Protein AF-A0A259PJ29-F1 (afdb_monomer_lite)

Radius of gyration: 22.24 Å; chains: 1; bounding box: 75×54×52 Å

Sequence (232 aa):
KVSLAWSTTGQMGFMLLECGLGLYSLAMLHLVAHSLYKAHAFLASGSGVDAFRSPNIHMNSHGFQPLRLLAALALGAMLALGIGSMFRVYWGGTPALLGVGVVLAVAVSQLVLQATAVLRPFPAAIRAGGLSALLCVAYFSLHALFERVLASSVVPVTEHVQAAYMVLVPIVGAMFLALLLVQQFLQWARSPARLRLYVHLYNGLYIDVYITRLLQSLWPAPTQKANQPQGV

Secondary structure (DSSP, 8-state):
-HHHHHHHHHHHHHHHHHHHTT-HHHHHHHHHHHHHHHHHHHHHHTTTTTGGGS-----------HHHHHHHHHHHHHHHHHHHHHTTSTTTS-THHHHHHHHHHHHHHHHHHHHHHHS-HHHHHHHHHHHHHHHHHHHHHHHHHHHHHHTTTSPPPPGGGHHHHHHHHHHHHHHHHHHHHHHHHHHT---HHHHHHHHHHHTGGGHHHHHHHHHHHHSPPP----------

pLDDT: mean 78.62, std 13.5, range [38.16, 94.25]

Structure (mmCIF, N/CA/C/O backbone):
data_AF-A0A259PJ29-F1
#
_entry.id   AF-A0A259PJ29-F1
#
loop_
_atom_site.group_PDB
_atom_site.id
_atom_site.type_symbol
_atom_site.label_atom_id
_atom_site.label_alt_id
_atom_site.label_comp_id
_atom_site.label_asym_id
_atom_site.label_entity_id
_atom_site.label_seq_id
_atom_site.pdbx_PDB_ins_code
_atom_site.Cartn_x
_atom_site.Cartn_y
_atom_site.Cartn_z
_atom_site.occupancy
_atom_site.B_iso_or_equiv
_atom_site.auth_seq_id
_atom_site.auth_comp_id
_atom_site.auth_asym_id
_atom_site.auth_atom_id
_atom_site.pdbx_PDB_model_num
ATOM 1 N N . LYS A 1 1 ? -20.378 8.094 2.509 1.00 51.91 1 LYS A N 1
ATOM 2 C CA . LYS A 1 1 ? -20.088 9.007 1.371 1.00 51.91 1 LYS A CA 1
ATOM 3 C C . LYS A 1 1 ? -18.638 9.489 1.422 1.00 51.91 1 LYS A C 1
ATOM 5 O O . LYS A 1 1 ? -17.887 9.143 0.525 1.00 51.91 1 LYS A O 1
ATOM 10 N N . VAL A 1 2 ? -18.214 10.151 2.503 1.00 63.56 2 VAL A N 1
ATOM 11 C CA . VAL A 1 2 ? -16.835 10.655 2.678 1.00 63.56 2 VAL A CA 1
ATOM 12 C C . VAL A 1 2 ? -15.772 9.536 2.655 1.00 63.56 2 VAL A C 1
ATOM 14 O O . VAL A 1 2 ? -14.783 9.656 1.944 1.00 63.56 2 VAL A O 1
ATOM 17 N N . SER A 1 3 ? -16.006 8.394 3.316 1.00 65.12 3 SER A N 1
ATOM 18 C CA . SER A 1 3 ? -15.062 7.255 3.328 1.00 65.12 3 SER A CA 1
ATOM 19 C C . SER A 1 3 ? -14.753 6.664 1.943 1.00 65.12 3 SER A C 1
ATOM 21 O O . SER A 1 3 ? -13.619 6.273 1.679 1.00 65.12 3 SER A O 1
ATOM 23 N N . LEU A 1 4 ? -15.739 6.636 1.040 1.00 71.19 4 LEU A N 1
ATOM 24 C CA . LEU A 1 4 ? -15.563 6.124 -0.322 1.00 71.19 4 LEU A CA 1
ATOM 25 C C . LEU A 1 4 ? -14.638 7.040 -1.137 1.00 71.19 4 LEU A C 1
ATOM 27 O O . LEU A 1 4 ? -13.749 6.554 -1.841 1.00 71.19 4 LEU A O 1
ATOM 31 N N . ALA A 1 5 ? -14.809 8.356 -0.991 1.00 74.56 5 ALA A N 1
ATOM 32 C CA . ALA A 1 5 ? -13.961 9.346 -1.644 1.00 74.56 5 ALA A CA 1
ATOM 33 C C . ALA A 1 5 ? -12.503 9.212 -1.178 1.00 74.56 5 ALA A C 1
ATOM 35 O O . ALA A 1 5 ? -11.622 9.037 -2.013 1.00 74.56 5 ALA A O 1
ATOM 36 N N . TRP A 1 6 ? -12.258 9.153 0.138 1.00 78.62 6 TRP A N 1
ATOM 37 C CA . TRP A 1 6 ? -10.904 8.973 0.682 1.00 78.62 6 TRP A CA 1
ATOM 38 C C . TRP A 1 6 ? -10.245 7.663 0.242 1.00 78.62 6 TRP A C 1
ATOM 40 O O . TRP A 1 6 ? -9.055 7.659 -0.064 1.00 78.62 6 TRP A O 1
ATOM 50 N N . SER A 1 7 ? -11.005 6.564 0.146 1.00 78.12 7 SER A N 1
ATOM 51 C CA . SER A 1 7 ? -10.462 5.292 -0.354 1.00 78.12 7 SER A CA 1
ATOM 52 C C . SER A 1 7 ? -10.032 5.374 -1.823 1.00 78.12 7 SER A C 1
ATOM 54 O O . SER A 1 7 ? -8.974 4.862 -2.183 1.00 78.12 7 SER A O 1
ATOM 56 N N . THR A 1 8 ? -10.797 6.093 -2.653 1.00 82.75 8 THR A N 1
ATOM 57 C CA . THR A 1 8 ? -10.458 6.293 -4.068 1.00 82.75 8 THR A CA 1
ATOM 58 C C . THR A 1 8 ? -9.252 7.217 -4.207 1.00 82.75 8 THR A C 1
ATOM 60 O O . THR A 1 8 ? -8.355 6.920 -4.989 1.00 82.75 8 THR A O 1
ATOM 63 N N . THR A 1 9 ? -9.175 8.289 -3.411 1.00 86.19 9 THR A N 1
ATOM 64 C CA . THR A 1 9 ? -8.003 9.177 -3.367 1.00 86.19 9 THR A CA 1
ATOM 65 C C . THR A 1 9 ? -6.745 8.422 -2.942 1.00 86.19 9 THR A C 1
ATOM 67 O O . THR A 1 9 ? -5.691 8.630 -3.532 1.00 86.19 9 THR A O 1
ATOM 70 N N . GLY A 1 10 ? -6.846 7.506 -1.973 1.00 86.62 10 GLY A N 1
ATOM 71 C CA . GLY A 1 10 ? -5.731 6.647 -1.571 1.00 86.62 10 GLY A CA 1
ATOM 72 C C . GLY A 1 10 ? -5.283 5.690 -2.680 1.00 86.62 10 GLY A C 1
ATOM 73 O O . GLY A 1 10 ? -4.092 5.615 -2.971 1.00 86.62 10 GLY A O 1
ATOM 74 N N . GLN A 1 11 ? -6.224 4.998 -3.334 1.00 88.38 11 GLN A N 1
ATOM 75 C CA . GLN A 1 11 ? -5.917 4.062 -4.427 1.00 88.38 11 GLN A CA 1
ATOM 76 C C . GLN A 1 11 ? -5.322 4.770 -5.647 1.00 88.38 11 GLN A C 1
ATOM 78 O O . GLN A 1 11 ? -4.275 4.365 -6.145 1.00 88.38 11 GLN A O 1
ATOM 83 N N . MET A 1 12 ? -5.935 5.870 -6.086 1.00 91.50 12 MET A N 1
ATOM 84 C CA . MET A 1 12 ? -5.415 6.668 -7.199 1.00 91.50 12 MET A CA 1
ATOM 85 C C . MET A 1 12 ? -4.094 7.356 -6.836 1.00 91.50 12 MET A C 1
ATOM 87 O O . MET A 1 12 ? -3.192 7.423 -7.664 1.00 91.50 12 MET A O 1
ATOM 91 N N . GLY A 1 13 ? -3.939 7.827 -5.595 1.00 89.75 13 GLY A N 1
ATOM 92 C CA . GLY A 1 13 ? -2.691 8.415 -5.107 1.00 89.75 13 GLY A CA 1
ATOM 93 C C . GLY A 1 13 ? -1.533 7.418 -5.102 1.00 89.75 13 GLY A C 1
ATOM 94 O O . GLY A 1 13 ? -0.414 7.776 -5.461 1.00 89.75 13 GLY A O 1
ATOM 95 N N . PHE A 1 14 ? -1.796 6.154 -4.769 1.00 89.75 14 PHE A N 1
ATOM 96 C CA . PHE A 1 14 ? -0.785 5.108 -4.869 1.00 89.75 14 PHE A CA 1
ATOM 97 C C . PHE A 1 14 ? -0.439 4.762 -6.325 1.00 89.75 14 PHE A C 1
ATOM 99 O O . PHE A 1 14 ? 0.742 4.646 -6.630 1.00 89.75 14 PHE A O 1
ATOM 106 N N . MET A 1 15 ? -1.415 4.721 -7.240 1.00 91.38 15 MET A N 1
ATOM 107 C CA . MET A 1 15 ? -1.128 4.585 -8.679 1.00 91.38 15 MET A CA 1
ATOM 108 C C . MET A 1 15 ? -0.276 5.746 -9.215 1.00 91.38 15 MET A C 1
ATOM 110 O O . MET A 1 15 ? 0.646 5.535 -9.999 1.00 91.38 15 MET A O 1
ATOM 114 N N . LEU A 1 16 ? -0.540 6.982 -8.773 1.00 91.19 16 LEU A N 1
ATOM 115 C CA . LEU A 1 16 ? 0.289 8.141 -9.123 1.00 91.19 16 LEU A CA 1
ATOM 116 C C . LEU A 1 16 ? 1.717 8.006 -8.584 1.00 91.19 16 LEU A C 1
ATOM 118 O O . LEU A 1 16 ? 2.661 8.378 -9.278 1.00 91.19 16 LEU A O 1
ATOM 122 N N . LEU A 1 17 ? 1.887 7.449 -7.383 1.00 89.56 17 LEU A N 1
ATOM 123 C CA . LEU A 1 17 ? 3.200 7.139 -6.819 1.00 89.56 17 LEU A CA 1
ATOM 124 C C . LEU A 1 17 ? 3.925 6.052 -7.629 1.00 89.56 17 LEU A C 1
ATOM 126 O O . LEU A 1 17 ? 5.109 6.211 -7.909 1.00 89.56 17 LEU A O 1
ATOM 130 N N . GLU A 1 18 ? 3.233 4.991 -8.057 1.00 88.44 18 GLU A N 1
ATOM 131 C CA . GLU A 1 18 ? 3.790 3.953 -8.943 1.00 88.44 18 GLU A CA 1
ATOM 132 C C . GLU A 1 18 ? 4.271 4.563 -10.272 1.00 88.44 18 GLU A C 1
ATOM 134 O O . GLU A 1 18 ? 5.406 4.327 -10.690 1.00 88.44 18 GLU A O 1
ATOM 139 N N . CYS A 1 19 ? 3.459 5.426 -10.891 1.00 87.81 19 CYS A N 1
ATOM 140 C CA . CYS A 1 19 ? 3.842 6.172 -12.092 1.00 87.81 19 CYS A CA 1
ATOM 141 C C . CYS A 1 19 ? 5.022 7.126 -11.844 1.00 87.81 19 CYS A C 1
ATOM 143 O O . CYS A 1 19 ? 5.926 7.205 -12.672 1.00 87.81 19 CYS A O 1
ATOM 145 N N . GLY A 1 20 ? 5.042 7.830 -10.708 1.00 84.81 20 GLY A N 1
ATOM 146 C CA . GLY A 1 20 ? 6.129 8.739 -10.328 1.00 84.81 20 GLY A CA 1
ATOM 147 C C . GLY A 1 20 ? 7.457 8.022 -10.071 1.00 84.81 20 GLY A C 1
ATOM 148 O O . GLY A 1 20 ? 8.520 8.592 -10.299 1.00 84.81 20 GLY A O 1
ATOM 149 N N . LEU A 1 21 ? 7.405 6.753 -9.658 1.00 82.56 21 LEU A N 1
ATOM 150 C CA . LEU A 1 21 ? 8.567 5.872 -9.539 1.00 82.56 21 LEU A CA 1
ATOM 151 C C . LEU A 1 21 ? 8.997 5.248 -10.878 1.00 82.56 21 LEU A C 1
ATOM 153 O O . LEU A 1 21 ? 9.997 4.534 -10.908 1.00 82.56 21 LEU A O 1
ATOM 157 N N . GLY A 1 22 ? 8.280 5.498 -11.977 1.00 82.19 22 GLY A N 1
ATOM 158 C CA . GLY A 1 22 ? 8.544 4.880 -13.282 1.0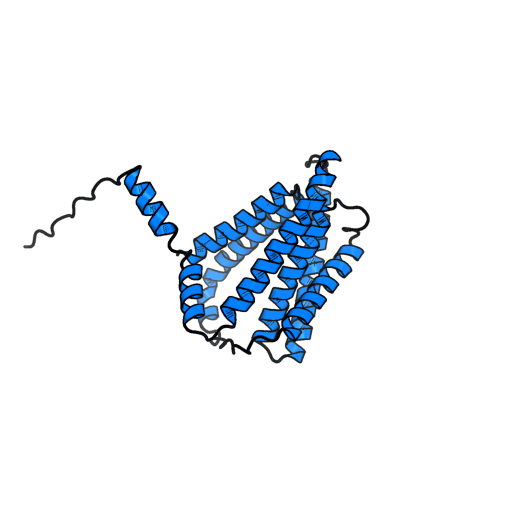0 82.19 22 GLY A CA 1
ATOM 159 C C . GLY A 1 22 ? 8.113 3.412 -13.369 1.00 82.19 22 GLY A C 1
ATOM 160 O O . GLY A 1 22 ? 8.519 2.699 -14.282 1.00 82.19 22 GLY A O 1
ATOM 161 N N . LEU A 1 23 ? 7.288 2.937 -12.432 1.00 84.94 23 LEU A N 1
ATOM 162 C CA . LEU A 1 23 ? 6.816 1.554 -12.355 1.00 84.94 23 LEU A CA 1
ATOM 163 C C . LEU A 1 23 ? 5.529 1.366 -13.173 1.00 84.94 23 LEU A C 1
ATOM 165 O O . LEU A 1 23 ? 4.501 0.925 -12.658 1.00 84.94 23 LEU A O 1
ATOM 169 N N . TYR A 1 24 ? 5.569 1.711 -14.461 1.00 86.25 24 TYR A N 1
ATOM 170 C CA . TYR A 1 24 ? 4.382 1.737 -15.327 1.00 86.25 24 TYR A CA 1
ATOM 171 C C . TYR A 1 24 ? 3.693 0.373 -15.458 1.00 86.25 24 TYR A C 1
ATOM 173 O O . TYR A 1 24 ? 2.463 0.299 -15.437 1.00 86.25 24 TYR A O 1
ATOM 181 N N . SER A 1 25 ? 4.471 -0.712 -15.516 1.00 86.50 25 SER A N 1
ATOM 182 C CA . SER A 1 25 ? 3.955 -2.086 -15.525 1.00 86.50 25 SER A CA 1
ATOM 183 C C . SER A 1 25 ? 3.105 -2.387 -14.291 1.00 86.50 25 SER A C 1
ATOM 185 O O . SER A 1 25 ? 2.053 -3.017 -14.396 1.00 86.50 25 SER A O 1
ATOM 187 N N . LEU A 1 26 ? 3.529 -1.898 -13.122 1.00 87.75 26 LEU A N 1
ATOM 188 C CA . LEU A 1 26 ? 2.788 -2.062 -11.874 1.00 87.75 26 LEU A CA 1
ATOM 189 C C . LEU A 1 26 ? 1.577 -1.149 -11.799 1.00 87.75 26 LEU A C 1
ATOM 191 O O . LEU A 1 26 ? 0.513 -1.630 -11.431 1.00 87.75 26 LEU A O 1
ATOM 195 N N . ALA A 1 27 ? 1.699 0.110 -12.217 1.00 89.25 27 ALA A N 1
ATOM 196 C CA . ALA A 1 27 ? 0.567 1.029 -12.253 1.00 89.25 27 ALA A CA 1
ATOM 197 C C . ALA A 1 27 ? -0.567 0.503 -13.152 1.00 89.25 27 ALA A C 1
ATOM 199 O O . ALA A 1 27 ? -1.742 0.561 -12.784 1.00 89.25 27 ALA A O 1
ATOM 200 N N . MET A 1 28 ? -0.236 -0.082 -14.310 1.00 89.69 28 MET A N 1
ATOM 201 C CA . MET A 1 28 ? -1.238 -0.712 -15.176 1.00 89.69 28 MET A CA 1
ATOM 202 C C . MET A 1 28 ? -1.805 -2.000 -14.584 1.00 89.69 28 MET A C 1
ATOM 204 O O . MET A 1 28 ? -3.023 -2.192 -14.623 1.00 89.69 28 MET A O 1
ATOM 208 N N . LEU A 1 29 ? -0.966 -2.851 -13.985 1.00 91.44 29 LEU A N 1
ATOM 209 C CA . LEU A 1 29 ? -1.450 -4.016 -13.245 1.00 91.44 29 LEU A CA 1
ATOM 210 C C . LEU A 1 29 ? -2.422 -3.596 -12.131 1.00 91.44 29 LEU A C 1
ATOM 212 O O . LEU A 1 29 ? -3.487 -4.196 -11.985 1.00 91.44 29 LEU A O 1
ATOM 216 N N . HIS A 1 30 ? -2.093 -2.542 -11.382 1.00 91.12 30 HIS A N 1
ATOM 217 C CA . HIS A 1 30 ? -2.945 -1.980 -10.344 1.00 91.12 30 HIS A CA 1
ATOM 218 C C . HIS A 1 30 ? -4.268 -1.507 -10.940 1.00 91.12 30 HIS A C 1
ATOM 220 O O . HIS A 1 30 ? -5.329 -1.886 -10.447 1.00 91.12 30 HIS A O 1
ATOM 226 N N . LEU A 1 31 ? -4.238 -0.724 -12.020 1.00 92.19 31 LEU A N 1
ATOM 227 C CA . LEU A 1 31 ? -5.439 -0.216 -12.683 1.00 92.19 31 LEU A CA 1
ATOM 228 C C . LEU A 1 31 ? -6.377 -1.354 -13.099 1.00 92.19 31 LEU A C 1
ATOM 230 O O . LEU A 1 31 ? -7.581 -1.288 -12.826 1.00 92.19 31 LEU A O 1
ATOM 234 N N . VAL A 1 32 ? -5.836 -2.414 -13.703 1.00 92.25 32 VAL A N 1
ATOM 235 C CA . VAL A 1 32 ? -6.607 -3.602 -14.094 1.00 92.25 32 VAL A CA 1
ATOM 236 C C . VAL A 1 32 ? -7.165 -4.319 -12.864 1.00 92.25 32 VAL A C 1
ATOM 238 O O . VAL A 1 32 ? -8.368 -4.572 -12.806 1.00 92.25 32 VAL A O 1
ATOM 241 N N . ALA A 1 33 ? -6.338 -4.586 -11.850 1.00 91.25 33 ALA A N 1
ATOM 242 C CA . ALA A 1 33 ? -6.763 -5.257 -10.621 1.00 91.25 33 ALA A CA 1
ATOM 243 C C . ALA A 1 33 ? -7.865 -4.477 -9.885 1.00 91.25 33 ALA A C 1
ATOM 245 O O . ALA A 1 33 ? -8.863 -5.048 -9.445 1.00 91.25 33 ALA A O 1
ATOM 246 N N . HIS A 1 34 ? -7.727 -3.156 -9.804 1.00 90.00 34 HIS A N 1
ATOM 247 C CA . HIS A 1 34 ? -8.705 -2.262 -9.198 1.00 90.00 34 HIS A CA 1
ATOM 248 C C . HIS A 1 34 ? -10.019 -2.215 -9.994 1.00 90.00 34 HIS A C 1
ATOM 250 O O . HIS A 1 34 ? -11.102 -2.214 -9.403 1.00 90.00 34 HIS A O 1
ATOM 256 N N . SER A 1 35 ? -9.948 -2.239 -11.327 1.00 90.19 35 SER A N 1
ATOM 257 C CA . SER A 1 35 ? -11.135 -2.292 -12.191 1.00 90.19 35 SER A CA 1
ATOM 258 C C . SER A 1 35 ? -11.877 -3.623 -12.047 1.00 90.19 35 SER A C 1
ATOM 260 O O . SER A 1 35 ? -13.097 -3.629 -11.889 1.00 90.19 35 SER A O 1
ATOM 262 N N . LEU A 1 36 ? -11.147 -4.744 -12.008 1.00 91.56 36 LEU A N 1
ATOM 263 C CA . LEU A 1 36 ? -11.708 -6.076 -11.761 1.00 91.56 36 LEU A CA 1
ATOM 264 C C . LEU A 1 36 ? -12.353 -6.174 -10.377 1.00 91.56 36 LEU A C 1
ATOM 266 O O . LEU A 1 36 ? -13.461 -6.692 -10.256 1.00 91.56 36 LEU A O 1
ATOM 270 N N . TYR A 1 37 ? -11.708 -5.627 -9.342 1.00 87.81 37 TYR A N 1
ATOM 271 C CA . TYR A 1 37 ? -12.279 -5.566 -7.997 1.00 87.81 37 TYR A CA 1
ATOM 272 C C . TYR A 1 37 ? -13.608 -4.798 -7.980 1.00 87.81 37 TYR A C 1
ATOM 274 O O . TYR A 1 37 ? -14.590 -5.268 -7.404 1.00 87.81 37 TYR A O 1
ATOM 282 N N . LYS A 1 38 ? -13.673 -3.643 -8.654 1.00 85.75 38 LYS A N 1
ATOM 283 C CA . LYS A 1 38 ? -14.910 -2.857 -8.763 1.00 85.75 38 LYS A CA 1
ATOM 284 C C . LYS A 1 38 ? -15.995 -3.574 -9.566 1.00 85.75 38 LYS A C 1
ATOM 286 O O . LYS A 1 38 ? -17.149 -3.563 -9.143 1.00 85.75 38 LYS A O 1
ATOM 291 N N . ALA A 1 39 ? -15.642 -4.230 -10.671 1.00 87.62 39 ALA A N 1
ATOM 292 C CA . ALA A 1 39 ? -16.579 -5.034 -11.456 1.00 87.62 39 ALA A CA 1
ATOM 293 C C . ALA A 1 39 ? -17.140 -6.203 -10.632 1.00 87.62 39 ALA A C 1
ATOM 295 O O . ALA A 1 39 ? -18.350 -6.414 -10.603 1.00 87.62 39 ALA A O 1
ATOM 296 N N . HIS A 1 40 ? -16.280 -6.903 -9.887 1.00 87.75 40 HIS A N 1
ATOM 297 C CA . HIS A 1 40 ? -16.694 -7.953 -8.961 1.00 87.75 40 HIS A CA 1
ATOM 298 C C . HIS A 1 40 ? -17.634 -7.411 -7.876 1.00 87.75 40 HIS A C 1
ATOM 300 O O . HIS A 1 40 ? -18.676 -8.006 -7.626 1.00 87.75 40 HIS A O 1
ATOM 306 N N . ALA A 1 41 ? -17.317 -6.270 -7.256 1.00 83.81 41 ALA A N 1
ATOM 307 C CA . ALA A 1 41 ? -18.185 -5.651 -6.254 1.00 83.81 41 ALA A CA 1
ATOM 308 C C . ALA A 1 41 ? -19.557 -5.249 -6.831 1.00 83.81 41 ALA A C 1
ATOM 310 O O . ALA A 1 41 ? -20.573 -5.409 -6.157 1.00 83.81 41 ALA A O 1
ATOM 311 N N . PHE A 1 42 ? -19.600 -4.775 -8.081 1.00 84.50 42 PHE A N 1
ATOM 312 C CA . PHE A 1 42 ? -20.849 -4.456 -8.774 1.00 84.50 42 PHE A CA 1
ATOM 313 C C . PHE A 1 42 ? -21.685 -5.714 -9.046 1.00 84.50 42 PHE A C 1
ATOM 315 O O . PHE A 1 42 ? -22.861 -5.749 -8.694 1.00 84.50 42 PHE A O 1
ATOM 322 N N . LEU A 1 43 ? -21.078 -6.777 -9.579 1.00 85.44 43 LEU A N 1
ATOM 323 C CA . LEU A 1 43 ? -21.766 -8.047 -9.842 1.00 85.44 43 LEU A CA 1
ATOM 324 C C . LEU A 1 43 ? -22.225 -8.746 -8.549 1.00 85.44 43 LEU A C 1
ATOM 326 O O . LEU A 1 43 ? -23.334 -9.271 -8.493 1.00 85.44 43 LEU A O 1
ATOM 330 N N . ALA A 1 44 ? -21.418 -8.696 -7.486 1.00 81.19 44 ALA A N 1
ATOM 331 C CA .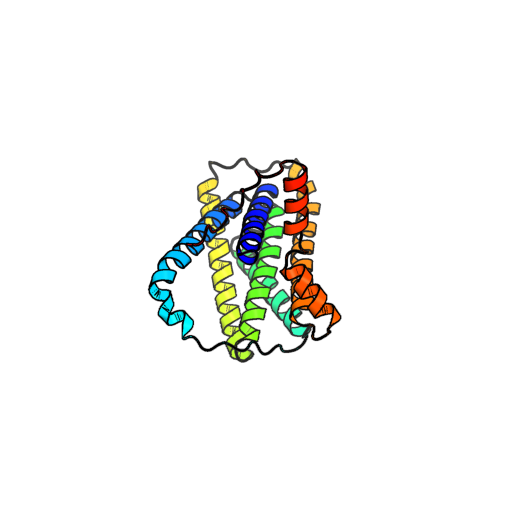 ALA A 1 44 ? -21.753 -9.260 -6.178 1.00 81.19 44 ALA A CA 1
ATOM 332 C C . ALA A 1 44 ? -22.825 -8.451 -5.424 1.00 81.19 44 ALA A C 1
ATOM 334 O O . ALA A 1 44 ? -23.480 -8.981 -4.531 1.00 81.19 44 ALA A O 1
ATOM 335 N N . SER A 1 45 ? -23.057 -7.181 -5.779 1.00 72.06 45 SER A N 1
ATOM 336 C CA . SER A 1 45 ? -24.125 -6.383 -5.157 1.00 72.06 45 SER A CA 1
ATOM 337 C C . SER A 1 45 ? -25.527 -6.928 -5.470 1.00 72.06 45 SER A C 1
ATOM 339 O O . SER A 1 45 ? -26.438 -6.755 -4.661 1.00 72.06 45 SER A O 1
ATOM 341 N N . GLY A 1 46 ? -25.679 -7.676 -6.574 1.00 68.94 46 GLY A N 1
ATOM 342 C CA . GLY A 1 46 ? -26.911 -8.386 -6.933 1.00 68.94 46 GLY A CA 1
ATOM 343 C C . GLY A 1 46 ? -27.231 -9.597 -6.043 1.00 68.94 46 GLY A C 1
ATOM 344 O O . GLY A 1 46 ? -28.398 -9.940 -5.893 1.00 68.94 46 GLY A O 1
ATOM 345 N N . SER A 1 47 ? -26.228 -10.207 -5.398 1.00 64.25 47 SER A N 1
ATOM 346 C CA . SER A 1 47 ? -26.386 -11.290 -4.408 1.00 64.25 47 SER A CA 1
ATOM 347 C C . SER A 1 47 ? -26.230 -10.806 -2.957 1.00 64.25 47 SER A C 1
ATOM 349 O O . SER A 1 47 ? -26.193 -11.607 -2.022 1.00 64.25 47 SER A O 1
ATOM 351 N N . GLY A 1 48 ? -26.163 -9.484 -2.746 1.00 55.84 48 GLY A N 1
ATOM 352 C CA . GLY A 1 48 ? -25.804 -8.854 -1.472 1.00 55.84 48 GLY A CA 1
ATOM 353 C C . GLY A 1 48 ? -26.733 -9.156 -0.293 1.00 55.84 48 GLY A C 1
ATOM 354 O O . GLY A 1 48 ? -26.340 -8.921 0.847 1.00 55.84 48 GLY A O 1
ATOM 355 N N . VAL A 1 49 ? -27.924 -9.717 -0.531 1.00 56.62 49 VAL A N 1
ATOM 356 C CA . VAL A 1 49 ? -28.880 -10.096 0.525 1.00 56.62 49 VAL A CA 1
ATOM 357 C C . VAL A 1 49 ? -28.293 -11.160 1.468 1.00 56.62 49 VAL A C 1
ATOM 359 O O . VAL A 1 49 ? -28.539 -11.096 2.671 1.00 56.62 49 VAL A O 1
ATOM 362 N N . ASP A 1 50 ? -27.432 -12.060 0.977 1.00 54.84 50 ASP A N 1
ATOM 363 C CA . ASP A 1 50 ? -26.812 -13.098 1.816 1.00 54.84 50 ASP A CA 1
ATOM 364 C C . ASP A 1 50 ? -25.616 -12.586 2.640 1.00 54.84 50 ASP A C 1
ATOM 366 O O . ASP A 1 50 ? -25.336 -13.100 3.726 1.00 54.84 50 ASP A O 1
ATOM 370 N N . ALA A 1 51 ? -24.940 -11.521 2.192 1.00 55.34 51 ALA A N 1
ATOM 371 C CA . ALA A 1 51 ? -23.800 -10.936 2.904 1.00 55.34 51 ALA A CA 1
ATOM 372 C C . ALA A 1 51 ? -24.216 -10.204 4.195 1.00 55.34 51 ALA A C 1
ATOM 374 O O . ALA A 1 51 ? -23.464 -10.204 5.171 1.00 55.34 51 ALA A O 1
ATOM 375 N N . PHE A 1 52 ? -25.434 -9.647 4.244 1.00 51.66 52 PHE A N 1
ATOM 376 C CA . PHE A 1 52 ? -25.996 -9.021 5.452 1.00 51.66 52 PHE A CA 1
ATOM 377 C C . PHE A 1 52 ? -26.381 -10.029 6.548 1.00 51.66 52 PHE A C 1
ATOM 379 O O . PHE A 1 52 ? -26.654 -9.624 7.677 1.00 51.66 52 PHE A O 1
ATOM 386 N N . ARG A 1 53 ? -26.387 -11.336 6.245 1.00 48.91 53 ARG A N 1
ATOM 387 C CA . ARG A 1 53 ? -26.667 -12.411 7.211 1.00 48.91 53 ARG A CA 1
ATOM 388 C C . ARG A 1 53 ? -25.406 -12.954 7.891 1.00 48.91 53 ARG A C 1
ATOM 390 O O . ARG A 1 53 ? -25.512 -13.766 8.811 1.00 48.91 53 ARG A O 1
ATOM 397 N N . SER A 1 54 ? -24.219 -12.517 7.463 1.00 48.75 54 SER A N 1
ATOM 398 C CA . SER A 1 54 ? -22.966 -12.920 8.101 1.00 48.75 54 SER A CA 1
ATOM 399 C C . SER A 1 54 ? -22.913 -12.353 9.526 1.00 48.75 54 SER A C 1
ATOM 401 O O . SER A 1 54 ? -23.156 -11.156 9.708 1.00 48.75 54 SER A O 1
ATOM 403 N N . PRO A 1 55 ? -22.640 -13.178 10.554 1.00 43.91 55 PRO A N 1
ATOM 404 C CA . PRO A 1 55 ? -22.628 -12.708 11.928 1.00 43.91 55 PRO A CA 1
ATOM 405 C C . PRO A 1 55 ? -21.584 -11.604 12.058 1.00 43.91 55 PRO A C 1
ATOM 407 O O . PRO A 1 55 ? -20.448 -11.776 11.618 1.00 43.91 55 PRO A O 1
ATOM 410 N N . ASN A 1 56 ? -21.981 -10.476 12.656 1.00 44.72 56 ASN A N 1
ATOM 411 C CA . ASN A 1 56 ? -21.076 -9.390 13.019 1.00 44.72 56 ASN A CA 1
ATOM 412 C C . ASN A 1 56 ? -19.877 -9.994 13.754 1.00 44.72 56 ASN A C 1
ATOM 414 O O . ASN A 1 56 ? -19.981 -10.412 14.910 1.00 44.72 56 ASN A O 1
ATOM 418 N N . ILE A 1 57 ? -18.745 -10.084 13.059 1.00 48.34 57 ILE A N 1
ATOM 419 C CA . ILE A 1 57 ? -17.499 -10.540 13.649 1.00 48.34 57 ILE A CA 1
ATOM 420 C C . ILE A 1 57 ? -17.086 -9.427 14.600 1.00 48.34 57 ILE A C 1
ATOM 422 O O . ILE A 1 57 ? -16.542 -8.403 14.188 1.00 48.34 57 ILE A O 1
ATOM 426 N N . HIS A 1 58 ? -17.386 -9.611 15.883 1.00 43.91 58 HIS A N 1
ATOM 427 C CA . HIS A 1 58 ? -16.840 -8.769 16.930 1.00 43.91 58 HIS A CA 1
ATOM 428 C C . HIS A 1 58 ? -15.318 -8.896 16.866 1.00 43.91 58 HIS A C 1
ATOM 430 O O . HIS A 1 58 ? -14.740 -9.912 17.251 1.00 43.91 58 HIS A O 1
ATOM 436 N N . MET A 1 59 ? -14.666 -7.866 16.332 1.00 49.25 59 MET A N 1
ATOM 437 C CA . MET A 1 59 ? -13.220 -7.731 16.394 1.00 49.25 59 MET A CA 1
ATOM 438 C C . MET A 1 59 ? -12.859 -7.539 17.865 1.00 49.25 59 MET A C 1
ATOM 440 O O . MET A 1 59 ? -12.930 -6.432 18.400 1.00 49.25 59 MET A O 1
ATOM 444 N N . ASN A 1 60 ? -12.494 -8.629 18.540 1.00 45.22 60 ASN A N 1
ATOM 445 C CA . ASN A 1 60 ? -11.900 -8.538 19.861 1.00 45.22 60 ASN A CA 1
ATOM 446 C C . ASN A 1 60 ? -10.565 -7.810 19.708 1.00 45.22 60 ASN A C 1
ATOM 448 O O . ASN A 1 60 ? -9.577 -8.355 19.216 1.00 45.22 60 ASN A O 1
ATOM 452 N N . SER A 1 61 ? -10.559 -6.541 20.113 1.00 49.94 61 SER A N 1
ATOM 453 C CA . SER A 1 61 ? -9.361 -5.716 20.215 1.00 49.94 61 SER A CA 1
ATOM 454 C C . SER A 1 61 ? -8.462 -6.302 21.307 1.00 49.94 61 SER A C 1
ATOM 456 O O . SER A 1 61 ? -8.537 -5.931 22.480 1.00 49.94 61 SER A O 1
ATOM 458 N N . HIS A 1 62 ? -7.651 -7.290 20.931 1.00 52.97 62 HIS A N 1
ATOM 459 C CA . HIS A 1 62 ? -6.471 -7.672 21.690 1.00 52.97 62 HIS A CA 1
ATOM 460 C C . HIS A 1 62 ? -5.508 -6.476 21.673 1.00 52.97 62 HIS A C 1
ATOM 462 O O . HIS A 1 62 ? -5.304 -5.872 20.620 1.00 52.97 62 HIS A O 1
ATOM 468 N N .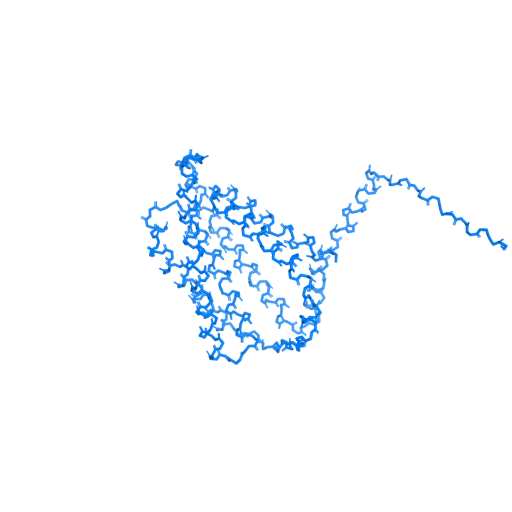 GLY A 1 63 ? -4.973 -6.104 22.840 1.00 59.50 63 GLY A N 1
ATOM 469 C CA . GLY A 1 63 ? -4.119 -4.923 23.005 1.00 59.50 63 GLY A CA 1
ATOM 470 C C . GLY A 1 63 ? -2.851 -4.932 22.138 1.00 59.50 63 GLY A C 1
ATOM 471 O O . GLY A 1 63 ? -2.549 -5.914 21.463 1.00 59.50 63 GLY A O 1
ATOM 472 N N . PHE A 1 64 ? -2.096 -3.828 22.179 1.00 66.06 64 PHE A N 1
ATOM 473 C CA . PHE A 1 64 ? -0.845 -3.657 21.428 1.00 66.06 64 PHE A CA 1
ATOM 474 C C . PHE A 1 64 ? 0.136 -4.801 21.725 1.00 66.06 64 PHE A C 1
ATOM 476 O O . PHE A 1 64 ? 0.694 -4.885 22.818 1.00 66.06 64 PHE A O 1
ATOM 483 N N . GLN A 1 65 ? 0.345 -5.684 20.748 1.00 77.75 65 GLN A N 1
ATOM 484 C CA . GLN A 1 65 ? 1.296 -6.789 20.833 1.00 77.75 65 GLN A CA 1
ATOM 485 C C . GLN A 1 65 ? 2.449 -6.514 19.861 1.00 77.75 65 GLN A C 1
ATOM 487 O O . GLN A 1 65 ? 2.370 -6.926 18.700 1.00 77.75 65 GLN A O 1
ATOM 492 N N . PRO A 1 66 ? 3.525 -5.831 20.301 1.00 82.38 66 PRO A N 1
ATOM 493 C CA . PRO A 1 66 ? 4.641 -5.476 19.423 1.00 82.38 66 PRO A CA 1
ATOM 494 C C . PRO A 1 66 ? 5.271 -6.718 18.796 1.00 82.38 66 PRO A C 1
ATOM 496 O O . PRO A 1 66 ? 5.622 -6.706 17.623 1.00 82.38 66 PRO A O 1
ATOM 499 N N . LEU A 1 67 ? 5.320 -7.823 19.544 1.00 85.75 67 LEU A N 1
ATOM 500 C CA . LEU A 1 67 ? 5.823 -9.096 19.044 1.00 85.75 67 LEU A CA 1
ATOM 501 C C . LEU A 1 67 ? 4.997 -9.629 17.862 1.00 85.75 67 LEU A C 1
ATOM 503 O O . LEU A 1 67 ? 5.565 -10.159 16.914 1.00 85.75 67 LEU A O 1
ATOM 507 N N . ARG A 1 68 ? 3.670 -9.440 17.873 1.00 85.06 68 ARG A N 1
ATOM 508 C CA . ARG A 1 68 ? 2.793 -9.851 16.766 1.00 85.06 68 ARG A CA 1
ATOM 509 C C . ARG A 1 68 ? 3.012 -8.987 15.529 1.00 85.06 68 ARG A C 1
ATOM 511 O O . ARG A 1 68 ? 3.049 -9.514 14.422 1.00 85.06 68 ARG A O 1
ATOM 518 N N . LEU A 1 69 ? 3.171 -7.676 15.719 1.00 88.44 69 LEU A N 1
ATOM 519 C CA . LEU A 1 69 ? 3.513 -6.747 14.640 1.00 88.44 69 LEU A CA 1
ATOM 520 C C . LEU A 1 69 ? 4.860 -7.110 14.010 1.00 88.44 69 LEU A C 1
ATOM 522 O O . LEU A 1 69 ? 4.941 -7.226 12.793 1.00 88.44 69 LEU A O 1
ATOM 526 N N . LEU A 1 70 ? 5.887 -7.339 14.831 1.00 90.88 70 LEU A N 1
ATOM 527 C CA . LEU A 1 70 ? 7.215 -7.731 14.363 1.00 90.88 70 LEU A CA 1
ATOM 528 C C . LEU A 1 70 ? 7.190 -9.082 13.644 1.00 90.88 70 LEU A C 1
ATOM 530 O O . LEU A 1 70 ? 7.785 -9.200 12.581 1.00 90.88 70 LEU A O 1
ATOM 534 N N . ALA A 1 71 ? 6.464 -10.074 14.166 1.00 89.81 71 ALA A N 1
ATOM 535 C CA . ALA A 1 71 ? 6.316 -11.372 13.511 1.00 89.81 71 ALA A CA 1
ATOM 536 C C . ALA A 1 71 ? 5.600 -11.260 12.154 1.00 89.81 71 ALA A C 1
ATOM 538 O O . ALA A 1 71 ? 6.034 -11.871 11.180 1.00 89.81 71 ALA A O 1
ATOM 539 N N . ALA A 1 72 ? 4.537 -10.453 12.066 1.00 90.19 72 ALA A N 1
ATOM 540 C CA . ALA A 1 72 ? 3.839 -10.206 10.807 1.00 90.19 72 ALA A CA 1
ATOM 541 C C . ALA A 1 72 ? 4.723 -9.458 9.799 1.00 90.19 72 ALA A C 1
ATOM 543 O O . ALA A 1 72 ? 4.740 -9.831 8.629 1.00 90.19 72 ALA A O 1
ATOM 544 N N . LEU A 1 73 ? 5.489 -8.462 10.260 1.00 92.38 73 LEU A N 1
ATOM 545 C CA . LEU A 1 73 ? 6.447 -7.721 9.438 1.00 92.38 73 LEU A CA 1
ATOM 546 C C . LEU A 1 73 ? 7.574 -8.617 8.924 1.00 92.38 73 LEU A C 1
ATOM 548 O O . LEU A 1 73 ? 7.898 -8.579 7.741 1.00 92.38 73 LEU A O 1
ATOM 552 N N . ALA A 1 74 ? 8.131 -9.456 9.797 1.00 92.56 74 ALA A N 1
ATOM 553 C CA . ALA A 1 74 ? 9.166 -10.416 9.443 1.00 92.56 74 ALA A CA 1
ATOM 554 C C . ALA A 1 74 ? 8.650 -11.437 8.422 1.00 92.56 74 ALA A C 1
ATOM 556 O O . ALA A 1 74 ? 9.315 -11.677 7.420 1.00 92.56 74 ALA A O 1
ATOM 557 N N . LEU A 1 75 ? 7.446 -11.983 8.626 1.00 92.00 75 LEU A N 1
ATOM 558 C CA . LEU A 1 75 ? 6.822 -12.903 7.675 1.00 92.00 75 LEU A CA 1
ATOM 559 C C . LEU A 1 75 ? 6.541 -12.219 6.331 1.00 92.00 75 LEU A C 1
ATOM 561 O O . LEU A 1 75 ? 6.842 -12.785 5.283 1.00 92.00 75 LEU A O 1
ATOM 565 N N . GLY A 1 76 ? 6.000 -10.999 6.346 1.00 91.88 76 GLY A N 1
ATOM 566 C CA . GLY A 1 76 ? 5.735 -10.227 5.134 1.00 91.88 76 GLY A CA 1
ATOM 567 C C . GLY A 1 76 ? 7.007 -9.920 4.350 1.00 91.88 76 GLY A C 1
ATOM 568 O O . GLY A 1 76 ? 7.048 -10.153 3.144 1.00 91.88 76 GLY A O 1
ATOM 569 N N . ALA A 1 77 ? 8.064 -9.477 5.032 1.00 91.88 77 ALA A N 1
ATOM 570 C CA . ALA A 1 77 ? 9.371 -9.246 4.426 1.00 91.88 77 ALA A CA 1
ATOM 571 C C . ALA A 1 77 ? 9.979 -10.546 3.883 1.00 91.88 77 ALA A C 1
ATOM 573 O O . ALA A 1 77 ? 10.451 -10.568 2.750 1.00 91.88 77 ALA A O 1
ATOM 574 N N . MET A 1 78 ? 9.911 -11.642 4.642 1.00 93.38 78 MET A N 1
ATOM 575 C CA . MET A 1 78 ? 10.404 -12.953 4.216 1.00 93.38 78 MET A CA 1
ATOM 576 C C . MET A 1 78 ? 9.696 -13.436 2.947 1.00 93.38 78 MET A C 1
ATOM 578 O O . MET A 1 78 ? 10.359 -13.877 2.015 1.00 93.38 78 MET A O 1
ATOM 582 N N . LEU A 1 79 ? 8.366 -13.326 2.881 1.00 92.69 79 LEU A N 1
ATOM 583 C CA . LEU A 1 79 ? 7.595 -13.730 1.705 1.00 92.69 79 LEU A CA 1
ATOM 584 C C . LEU A 1 79 ? 7.856 -12.809 0.508 1.00 92.69 79 LEU A C 1
ATOM 586 O O . LEU A 1 79 ? 8.064 -13.302 -0.596 1.00 92.69 79 LEU A O 1
ATOM 590 N N . ALA A 1 80 ? 7.874 -11.489 0.703 1.00 89.81 80 ALA A N 1
ATOM 591 C CA . ALA A 1 80 ? 8.087 -10.532 -0.385 1.00 89.81 80 ALA A CA 1
ATOM 592 C C . ALA A 1 80 ? 9.509 -10.612 -0.967 1.00 89.81 80 ALA A C 1
ATOM 594 O O . ALA A 1 80 ? 9.685 -10.602 -2.188 1.00 89.81 80 ALA A O 1
ATOM 595 N N . LEU A 1 81 ? 10.528 -10.727 -0.110 1.00 88.94 81 LEU A N 1
ATOM 596 C CA . LEU A 1 81 ? 11.922 -10.870 -0.534 1.00 88.94 81 LEU A CA 1
ATOM 597 C C . LEU A 1 81 ? 12.199 -12.277 -1.068 1.00 88.94 81 LEU A C 1
ATOM 599 O O . LEU A 1 81 ? 12.830 -12.418 -2.111 1.00 88.94 81 LEU A O 1
ATOM 603 N N . GLY A 1 82 ? 11.700 -13.310 -0.388 1.00 88.81 82 GLY A N 1
ATOM 604 C CA . GLY A 1 82 ? 11.904 -14.708 -0.758 1.00 88.81 82 GLY A CA 1
ATOM 605 C C . GLY A 1 82 ? 11.219 -15.083 -2.067 1.00 88.81 82 GLY A C 1
ATOM 606 O O . GLY A 1 82 ? 11.841 -15.693 -2.922 1.00 88.81 82 GLY A O 1
ATOM 607 N N . ILE A 1 83 ? 9.963 -14.687 -2.278 1.00 89.12 83 ILE A N 1
ATOM 608 C CA . ILE A 1 83 ? 9.273 -14.977 -3.543 1.00 89.12 83 ILE A CA 1
ATOM 609 C C . ILE A 1 83 ? 9.794 -14.047 -4.642 1.00 89.12 83 ILE A C 1
ATOM 611 O O . ILE A 1 83 ? 10.089 -14.510 -5.739 1.00 89.12 83 ILE A O 1
ATOM 615 N N . GLY A 1 84 ? 9.994 -12.756 -4.361 1.00 85.62 84 GLY A N 1
ATOM 616 C CA . GLY A 1 84 ? 10.514 -11.831 -5.373 1.00 85.62 84 GLY A CA 1
ATOM 617 C C . GLY A 1 84 ? 11.935 -12.179 -5.847 1.00 85.62 84 GLY A C 1
ATOM 618 O O . GLY A 1 84 ? 12.267 -11.938 -7.009 1.00 85.62 84 GLY A O 1
ATOM 619 N N . SER A 1 85 ? 12.762 -12.814 -5.002 1.00 84.88 85 SER A N 1
ATOM 620 C CA . SER A 1 85 ? 14.073 -13.337 -5.411 1.00 84.88 85 SER A CA 1
ATOM 621 C C . SER A 1 85 ? 13.956 -14.485 -6.413 1.00 84.88 85 SER A C 1
ATOM 623 O O . SER A 1 85 ? 14.683 -14.491 -7.406 1.00 84.88 85 SER A O 1
ATOM 625 N N . MET A 1 86 ? 12.997 -15.400 -6.221 1.00 86.12 86 MET A N 1
ATOM 626 C CA . MET A 1 86 ? 12.733 -16.512 -7.146 1.00 86.12 86 MET A CA 1
ATOM 627 C C . MET A 1 86 ? 12.313 -16.021 -8.535 1.00 86.12 86 MET A C 1
ATOM 629 O O . MET A 1 86 ? 12.684 -16.619 -9.540 1.00 86.12 86 MET A O 1
ATOM 633 N N . PHE A 1 87 ? 11.596 -14.897 -8.603 1.00 82.56 87 PHE A N 1
ATOM 634 C CA . PHE A 1 87 ? 11.226 -14.241 -9.862 1.00 82.56 87 PHE A CA 1
ATOM 635 C C . PHE A 1 87 ? 12.350 -13.366 -10.452 1.00 82.56 87 PHE A C 1
ATOM 637 O O . PHE A 1 87 ? 12.132 -12.678 -11.447 1.00 82.56 87 PHE A O 1
ATOM 644 N N . ARG A 1 88 ? 13.557 -13.388 -9.862 1.00 78.75 88 ARG A N 1
ATOM 645 C CA . ARG A 1 88 ? 14.741 -12.604 -10.264 1.00 78.75 88 ARG A CA 1
ATOM 646 C C . ARG A 1 88 ? 14.497 -11.087 -10.302 1.00 78.75 88 ARG A C 1
ATOM 648 O O . ARG A 1 88 ? 15.239 -10.355 -10.948 1.00 78.75 88 ARG A O 1
ATOM 655 N N . VAL A 1 89 ? 13.506 -10.600 -9.555 1.00 73.25 89 VAL A N 1
ATOM 656 C CA . VAL A 1 89 ? 13.111 -9.183 -9.552 1.00 73.25 89 VAL A CA 1
ATOM 657 C C . VAL A 1 89 ? 14.236 -8.293 -9.020 1.00 73.25 89 VAL A C 1
ATOM 659 O O . VAL A 1 89 ? 14.518 -7.237 -9.577 1.00 73.25 89 VAL A O 1
ATOM 662 N N . TYR A 1 90 ? 14.918 -8.737 -7.962 1.00 70.06 90 TYR A N 1
ATOM 663 C CA . TYR A 1 90 ? 15.896 -7.908 -7.249 1.00 70.06 90 TYR A CA 1
ATOM 664 C C . TYR A 1 90 ? 17.349 -8.087 -7.720 1.00 70.06 90 TYR A C 1
ATOM 666 O O . TYR A 1 90 ? 18.177 -7.218 -7.482 1.00 70.06 90 TYR A O 1
ATOM 674 N N . TRP A 1 91 ? 17.672 -9.195 -8.398 1.00 62.62 91 TRP A N 1
ATOM 675 C CA . TRP A 1 91 ? 19.050 -9.538 -8.799 1.00 62.62 91 TRP A CA 1
ATOM 676 C C . TRP A 1 91 ? 19.459 -8.973 -10.170 1.00 62.62 91 TRP A C 1
ATOM 678 O O . TRP A 1 91 ? 20.582 -9.188 -10.616 1.00 62.62 91 TRP A O 1
ATOM 688 N N . GLY A 1 92 ? 18.566 -8.256 -10.850 1.00 59.94 92 GLY A N 1
ATOM 689 C CA . GLY A 1 92 ? 18.864 -7.583 -12.120 1.00 59.94 92 GLY A CA 1
ATOM 690 C C . GLY A 1 92 ? 17.906 -6.445 -12.478 1.00 59.94 92 GLY A C 1
ATOM 691 O O . GLY A 1 92 ? 17.952 -5.963 -13.603 1.00 59.94 92 GLY A O 1
ATOM 692 N N . GLY A 1 93 ? 17.022 -6.051 -11.555 1.00 62.00 93 GLY A N 1
ATOM 693 C CA . GLY A 1 93 ? 16.036 -4.991 -11.755 1.00 62.00 93 GLY A CA 1
ATOM 694 C C . GLY A 1 93 ? 16.508 -3.623 -11.254 1.00 62.00 93 GLY A C 1
ATOM 695 O O . GLY A 1 93 ? 17.508 -3.502 -10.546 1.00 62.00 93 GLY A O 1
ATOM 696 N N . THR A 1 94 ? 15.761 -2.576 -11.603 1.00 68.19 94 THR A N 1
ATOM 697 C CA . THR A 1 94 ? 15.968 -1.218 -11.086 1.00 68.19 94 THR A CA 1
ATOM 698 C C . THR A 1 94 ? 15.775 -1.161 -9.559 1.00 68.19 94 THR A C 1
ATOM 700 O O . THR A 1 94 ? 14.918 -1.865 -9.017 1.00 68.19 94 THR A O 1
ATOM 703 N N . PRO A 1 95 ? 16.497 -0.283 -8.830 1.00 72.81 95 PRO A N 1
ATOM 704 C CA . PRO A 1 95 ? 16.314 -0.108 -7.383 1.00 72.81 95 PRO A CA 1
ATOM 705 C C . PRO A 1 95 ? 14.868 0.222 -6.975 1.00 72.81 95 PRO A C 1
ATOM 707 O O . PRO A 1 95 ? 14.457 -0.083 -5.859 1.00 72.81 95 PRO A O 1
ATOM 710 N N . ALA A 1 96 ? 14.071 0.791 -7.885 1.00 73.69 96 ALA A N 1
ATOM 711 C CA . ALA A 1 96 ? 12.649 1.058 -7.685 1.00 73.69 96 ALA A CA 1
ATOM 712 C C . ALA A 1 96 ? 11.836 -0.207 -7.336 1.00 73.69 96 ALA A C 1
ATOM 714 O O . ALA A 1 96 ? 10.910 -0.137 -6.526 1.00 73.69 96 ALA A O 1
ATOM 715 N N . LEU A 1 97 ? 12.218 -1.377 -7.863 1.00 76.00 97 LEU A N 1
ATOM 716 C CA . LEU A 1 97 ? 11.563 -2.659 -7.568 1.00 76.00 97 LEU A CA 1
ATOM 717 C C . LEU A 1 97 ? 11.772 -3.108 -6.113 1.00 76.00 97 LEU A C 1
ATOM 719 O O . LEU A 1 97 ? 10.921 -3.804 -5.557 1.00 76.00 97 LEU A O 1
ATOM 723 N N . LEU A 1 98 ? 12.846 -2.662 -5.449 1.00 79.69 98 LEU A N 1
ATOM 724 C CA . LEU A 1 98 ? 13.018 -2.885 -4.008 1.00 79.69 98 LEU A CA 1
ATOM 725 C C . LEU A 1 98 ? 11.948 -2.141 -3.203 1.00 79.69 98 LEU A C 1
ATOM 727 O O . LEU A 1 98 ? 11.423 -2.687 -2.234 1.00 79.69 98 LEU A O 1
ATOM 731 N N . GLY A 1 99 ? 11.570 -0.931 -3.631 1.00 80.75 99 GLY A N 1
ATOM 732 C CA . GLY A 1 99 ? 10.484 -0.169 -3.010 1.00 80.75 99 GLY A CA 1
ATOM 733 C C . GLY A 1 99 ? 9.151 -0.904 -3.079 1.00 80.75 99 GLY A C 1
ATOM 734 O O . GLY A 1 99 ? 8.426 -0.970 -2.087 1.00 80.75 99 GLY A O 1
ATOM 735 N N . VAL A 1 100 ? 8.874 -1.551 -4.209 1.00 80.75 100 VAL A N 1
ATOM 736 C CA . VAL A 1 100 ? 7.693 -2.406 -4.385 1.00 80.75 100 VAL A CA 1
ATOM 737 C C . VAL A 1 100 ? 7.709 -3.577 -3.410 1.00 80.75 100 VAL A C 1
ATOM 739 O O . VAL A 1 100 ? 6.700 -3.848 -2.763 1.00 80.75 100 VAL A O 1
ATOM 742 N N . GLY A 1 101 ? 8.859 -4.239 -3.254 1.00 85.69 101 GLY A N 1
ATOM 743 C CA . GLY A 1 101 ? 9.029 -5.322 -2.285 1.00 85.69 101 GLY A CA 1
ATOM 744 C C . GLY A 1 101 ? 8.728 -4.881 -0.850 1.00 85.69 101 GLY A C 1
ATOM 745 O O . GLY A 1 101 ? 8.057 -5.604 -0.114 1.00 85.69 101 GLY A O 1
ATOM 746 N N . VAL A 1 102 ? 9.145 -3.669 -0.465 1.00 85.50 102 VAL A N 1
ATOM 747 C CA . VAL A 1 102 ? 8.844 -3.090 0.858 1.00 85.50 102 VAL A CA 1
ATOM 748 C C . VAL A 1 102 ? 7.351 -2.804 1.020 1.00 85.50 102 VAL A C 1
ATOM 750 O O . VAL A 1 102 ? 6.764 -3.174 2.039 1.00 85.50 102 VAL A O 1
ATOM 753 N N . VAL A 1 103 ? 6.714 -2.186 0.023 1.00 89.00 103 VAL A N 1
ATOM 754 C CA . VAL A 1 103 ? 5.268 -1.915 0.060 1.00 89.00 103 VAL A CA 1
ATOM 755 C C . VAL A 1 103 ? 4.474 -3.222 0.137 1.00 89.00 103 VAL A C 1
ATOM 757 O O . VAL A 1 103 ? 3.560 -3.339 0.955 1.00 89.00 103 VAL A O 1
ATOM 760 N N . LEU A 1 104 ? 4.859 -4.236 -0.643 1.00 89.81 104 LEU A N 1
ATOM 761 C CA . LEU A 1 104 ? 4.244 -5.560 -0.610 1.00 89.81 104 LEU A CA 1
ATOM 762 C C . LEU A 1 104 ? 4.446 -6.242 0.749 1.00 89.81 104 LEU A C 1
ATOM 764 O O . LEU A 1 104 ? 3.499 -6.814 1.286 1.00 89.81 104 LEU A O 1
ATOM 768 N N . ALA A 1 105 ? 5.636 -6.135 1.348 1.00 90.94 105 ALA A N 1
ATOM 769 C CA . ALA A 1 105 ? 5.895 -6.647 2.690 1.00 90.94 105 ALA A CA 1
ATOM 770 C C . ALA A 1 105 ? 4.957 -6.006 3.723 1.00 90.94 105 ALA A C 1
ATOM 772 O O . ALA A 1 105 ? 4.345 -6.720 4.521 1.00 90.94 105 ALA A O 1
ATOM 773 N N . VAL A 1 106 ? 4.771 -4.681 3.680 1.00 91.56 106 VAL A N 1
ATOM 774 C CA . VAL A 1 106 ? 3.820 -3.966 4.549 1.00 91.56 106 VAL A CA 1
ATOM 775 C C . VAL A 1 106 ? 2.383 -4.440 4.304 1.00 91.56 106 VAL A C 1
ATOM 777 O O . VAL A 1 106 ? 1.673 -4.743 5.265 1.00 91.56 106 VAL A O 1
ATOM 780 N N . ALA A 1 107 ? 1.959 -4.572 3.045 1.00 90.12 107 ALA A N 1
ATOM 781 C CA . ALA A 1 107 ? 0.615 -5.035 2.691 1.00 90.12 107 ALA A CA 1
ATOM 782 C C . ALA A 1 107 ? 0.336 -6.464 3.195 1.00 90.12 107 ALA A C 1
ATOM 784 O O . ALA A 1 107 ? -0.693 -6.723 3.824 1.00 90.12 107 ALA A O 1
ATOM 785 N N . VAL A 1 108 ? 1.282 -7.385 2.998 1.00 91.56 108 VAL A N 1
ATOM 786 C CA . VAL A 1 108 ? 1.201 -8.766 3.496 1.00 91.56 108 VAL A CA 1
ATOM 787 C C . VAL A 1 108 ? 1.149 -8.799 5.022 1.00 91.56 108 VAL A C 1
ATOM 789 O O . VAL A 1 108 ? 0.344 -9.530 5.599 1.00 91.56 108 VAL A O 1
ATOM 792 N N . SER A 1 109 ? 1.950 -7.965 5.684 1.00 90.44 109 SER A N 1
ATOM 793 C CA . SER A 1 109 ? 1.939 -7.841 7.144 1.00 90.44 109 SER A CA 1
ATOM 794 C C . SER A 1 109 ? 0.560 -7.428 7.656 1.00 90.44 109 SER A C 1
ATOM 796 O O . SER A 1 109 ? 0.070 -7.987 8.637 1.00 90.44 109 SER A O 1
ATOM 798 N N . GLN A 1 110 ? -0.104 -6.487 6.974 1.00 88.88 110 GLN A N 1
ATOM 799 C CA . GLN A 1 110 ? -1.468 -6.086 7.318 1.00 88.88 110 GLN A CA 1
ATOM 800 C C . GLN A 1 110 ? -2.471 -7.226 7.144 1.00 88.88 110 GLN A C 1
ATOM 802 O O . GLN A 1 110 ? -3.309 -7.418 8.026 1.00 88.88 110 GLN A O 1
ATOM 807 N N . LEU A 1 111 ? -2.369 -8.008 6.066 1.00 87.69 111 LEU A N 1
ATOM 808 C CA . LEU A 1 111 ? -3.235 -9.168 5.842 1.00 87.69 111 LEU A CA 1
ATOM 809 C C . LEU A 1 111 ? -3.092 -10.198 6.974 1.00 87.69 111 LEU A C 1
ATOM 811 O O . LEU A 1 111 ? -4.091 -10.665 7.523 1.00 87.69 111 LEU A O 1
ATOM 815 N N . VAL A 1 112 ? -1.855 -10.495 7.383 1.00 87.44 112 VAL A N 1
ATOM 816 C CA . VAL A 1 112 ? -1.558 -11.421 8.490 1.00 87.44 112 VAL A CA 1
ATOM 817 C C . VAL A 1 112 ? -2.102 -10.891 9.819 1.00 87.44 112 VAL A C 1
ATOM 819 O O . VAL A 1 112 ? -2.732 -11.636 10.577 1.00 87.44 112 VAL A O 1
ATOM 822 N N . LEU A 1 113 ? -1.914 -9.598 10.103 1.00 86.25 113 LEU A N 1
ATOM 823 C CA . LEU A 1 113 ? -2.424 -8.964 11.323 1.00 86.25 113 LEU A CA 1
ATOM 824 C C . LE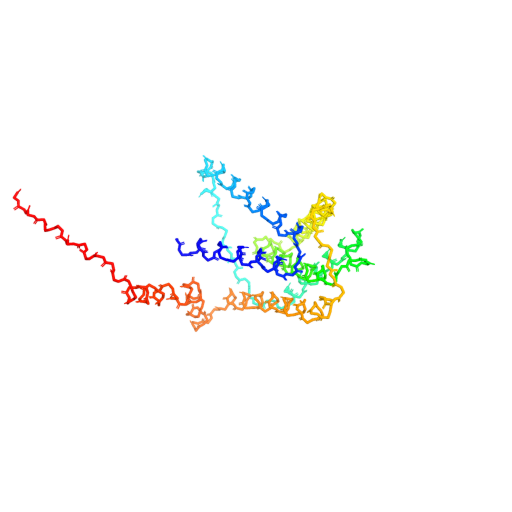U A 1 113 ? -3.953 -8.968 11.399 1.00 86.25 113 LEU A C 1
ATOM 826 O O . LEU A 1 113 ? -4.496 -9.160 12.485 1.00 86.25 113 LEU A O 1
ATOM 830 N N . GLN A 1 114 ? -4.641 -8.773 10.273 1.00 82.88 114 GLN A N 1
ATOM 831 C CA . GLN A 1 114 ? -6.104 -8.796 10.212 1.00 82.88 114 GLN A CA 1
ATOM 832 C C . GLN A 1 114 ? -6.654 -10.223 10.341 1.00 82.88 114 GLN A C 1
ATOM 834 O O . GLN A 1 114 ? -7.580 -10.459 11.114 1.00 82.88 114 GLN A O 1
ATOM 839 N N . ALA A 1 115 ? -6.045 -11.200 9.665 1.00 80.81 115 ALA A N 1
ATOM 840 C CA . ALA A 1 115 ? -6.475 -12.597 9.727 1.00 80.81 115 ALA A CA 1
ATOM 841 C C . ALA A 1 115 ? -6.312 -13.205 11.132 1.00 80.81 115 ALA A C 1
ATOM 843 O O . ALA A 1 115 ? -7.196 -13.908 11.625 1.00 80.81 115 ALA A O 1
ATOM 844 N N . THR A 1 116 ? -5.202 -12.893 11.806 1.00 76.69 116 THR A N 1
ATOM 845 C CA . THR A 1 116 ? -4.930 -13.352 13.180 1.00 76.69 116 THR A CA 1
ATOM 846 C C . THR A 1 116 ? -5.733 -12.605 14.247 1.00 76.69 116 THR A C 1
ATOM 848 O O . THR A 1 116 ? -5.818 -13.082 15.376 1.00 76.69 116 THR A O 1
ATOM 851 N N . ALA A 1 117 ? -6.344 -11.463 13.912 1.00 74.62 117 ALA A N 1
ATOM 852 C CA . ALA A 1 117 ? -7.253 -10.748 14.807 1.00 74.62 117 ALA A CA 1
ATOM 853 C C . ALA A 1 117 ? -8.675 -11.340 14.827 1.00 74.62 117 ALA A C 1
ATOM 855 O O . ALA A 1 117 ? -9.389 -11.159 15.809 1.00 74.62 117 ALA A O 1
ATOM 856 N N . VAL A 1 118 ? -9.088 -12.029 13.757 1.00 67.06 118 VAL A N 1
ATOM 857 C CA . VAL A 1 118 ? -10.457 -12.550 13.588 1.00 67.06 118 VAL A CA 1
ATOM 858 C C . VAL A 1 118 ? -10.583 -14.030 13.972 1.00 67.06 118 VAL A C 1
ATOM 860 O O . VAL A 1 118 ? -11.623 -14.456 14.469 1.00 67.06 118 VAL A O 1
ATOM 863 N N . LEU A 1 119 ? -9.536 -14.832 13.758 1.00 63.75 119 LEU A N 1
ATOM 864 C CA . LEU A 1 119 ? -9.550 -16.282 13.980 1.00 63.75 119 LEU A CA 1
ATOM 865 C C . LEU A 1 119 ? -8.616 -16.693 15.135 1.00 63.75 119 LEU A C 1
ATOM 867 O O . LEU A 1 119 ? -7.710 -15.956 15.514 1.00 63.75 119 LEU A O 1
ATOM 871 N N . ARG A 1 120 ? -8.795 -17.909 15.684 1.00 64.50 120 ARG A N 1
ATOM 872 C CA . ARG A 1 120 ? -7.879 -18.462 16.704 1.00 64.50 120 ARG A CA 1
ATOM 873 C C . ARG A 1 120 ? -6.423 -18.470 16.192 1.00 64.50 120 ARG A C 1
ATOM 875 O O . ARG A 1 120 ? -6.209 -18.884 15.052 1.00 64.50 120 ARG A O 1
ATOM 882 N N . PRO A 1 121 ? -5.418 -18.130 17.023 1.00 67.00 121 PRO A N 1
ATOM 883 C CA . PRO A 1 121 ? -4.112 -17.656 16.546 1.00 67.00 121 PRO A CA 1
ATOM 884 C C . PRO A 1 121 ? -3.358 -18.622 15.623 1.00 67.00 121 PRO A C 1
ATOM 886 O O . PRO A 1 121 ? -2.787 -18.200 14.624 1.00 67.00 121 PRO A O 1
ATOM 889 N N . PHE A 1 122 ? -3.369 -19.922 15.929 1.00 70.81 122 PHE A N 1
ATOM 890 C CA . PHE A 1 122 ? -2.519 -20.905 15.249 1.00 70.81 122 PHE A CA 1
ATOM 891 C C . PHE A 1 122 ? -3.025 -21.321 13.852 1.00 70.81 122 PHE A C 1
ATOM 893 O O . PHE A 1 122 ? -2.300 -21.128 12.875 1.00 70.81 122 PHE A O 1
ATOM 900 N N . PRO A 1 123 ? -4.272 -21.818 13.683 1.00 77.19 123 PRO A N 1
ATOM 901 C CA . PRO A 1 123 ? -4.793 -22.130 12.349 1.00 77.19 123 PRO A CA 1
ATOM 902 C C . PRO A 1 123 ? -4.984 -20.871 11.490 1.00 77.19 123 PRO A C 1
ATOM 904 O O . PRO A 1 123 ? -4.878 -20.943 10.266 1.00 77.19 123 PRO A O 1
ATOM 907 N N . ALA A 1 124 ? -5.234 -19.714 12.115 1.00 76.25 124 ALA A N 1
ATOM 908 C CA . ALA A 1 124 ? -5.308 -18.432 11.424 1.00 76.25 124 ALA A CA 1
ATOM 909 C C . ALA A 1 124 ? -3.967 -18.033 10.814 1.00 76.25 124 ALA A C 1
ATOM 911 O O . ALA A 1 124 ? -3.935 -17.630 9.658 1.00 76.25 124 ALA A O 1
ATOM 912 N N . ALA A 1 125 ? -2.869 -18.176 11.564 1.00 79.06 125 ALA A N 1
ATOM 913 C CA . ALA A 1 125 ? -1.536 -17.821 11.092 1.00 79.06 125 ALA A CA 1
ATOM 914 C C . ALA A 1 125 ? -1.111 -18.662 9.881 1.00 79.06 125 ALA A C 1
ATOM 916 O O . ALA A 1 125 ? -0.586 -18.110 8.919 1.00 79.06 125 ALA A O 1
ATOM 917 N N . ILE A 1 126 ? -1.402 -19.968 9.883 1.00 85.06 126 ILE A N 1
ATOM 918 C CA . ILE A 1 126 ? -1.085 -20.853 8.749 1.00 85.06 126 ILE A CA 1
ATOM 919 C C . ILE A 1 126 ? -1.905 -20.468 7.514 1.00 85.06 126 ILE A C 1
ATOM 921 O O . ILE A 1 126 ? -1.349 -20.313 6.428 1.00 85.06 126 ILE A O 1
ATOM 925 N N . ARG A 1 127 ? -3.222 -20.265 7.668 1.00 85.50 127 ARG A N 1
ATOM 926 C CA . ARG A 1 127 ? -4.091 -19.845 6.554 1.00 85.50 127 ARG A CA 1
ATOM 927 C C . ARG A 1 127 ? -3.696 -18.475 6.016 1.00 85.50 127 ARG A C 1
ATOM 929 O O . ARG A 1 127 ? -3.622 -18.303 4.806 1.00 85.50 127 ARG A O 1
ATOM 936 N N . ALA A 1 128 ? -3.421 -17.524 6.905 1.00 86.81 128 ALA A N 1
ATOM 937 C CA . ALA A 1 128 ? -2.970 -16.189 6.543 1.00 86.81 128 ALA A CA 1
ATOM 938 C C . ALA A 1 128 ? -1.637 -16.250 5.798 1.00 86.81 128 ALA A C 1
ATOM 940 O O . ALA A 1 128 ? -1.540 -15.694 4.715 1.00 86.81 128 ALA A O 1
ATOM 941 N N . GLY A 1 129 ? -0.655 -16.993 6.316 1.00 88.81 129 GLY A N 1
ATOM 942 C CA . GLY A 1 129 ? 0.632 -17.201 5.657 1.00 88.81 129 GLY A CA 1
ATOM 943 C C . GLY A 1 129 ? 0.490 -17.846 4.277 1.00 88.81 129 GLY A C 1
ATOM 944 O O . GLY A 1 129 ? 1.106 -17.379 3.325 1.00 88.81 129 GLY A O 1
ATOM 945 N N . GLY A 1 130 ? -0.373 -18.858 4.141 1.00 90.94 130 GLY A N 1
ATOM 946 C CA . GLY A 1 130 ? -0.669 -19.498 2.856 1.00 90.94 130 GLY A CA 1
ATOM 947 C C . GLY A 1 130 ? -1.321 -18.549 1.846 1.00 90.94 130 GLY A C 1
ATOM 948 O O . GLY A 1 130 ? -0.872 -18.466 0.705 1.00 90.94 130 GLY A O 1
ATOM 949 N N . LEU A 1 131 ? -2.332 -17.781 2.266 1.00 91.19 131 LEU A N 1
ATOM 950 C CA . LEU A 1 131 ? -2.980 -16.768 1.422 1.00 91.19 131 LEU A CA 1
ATOM 951 C C . LEU A 1 131 ? -2.019 -15.634 1.050 1.00 91.19 131 LEU A C 1
ATOM 953 O O . LEU A 1 131 ? -2.023 -15.175 -0.088 1.00 91.19 131 LEU A O 1
ATOM 957 N N . SER A 1 132 ? -1.170 -15.207 1.982 1.00 92.12 132 SER A N 1
ATOM 958 C CA . SER A 1 132 ? -0.118 -14.220 1.746 1.00 92.12 132 SER A CA 1
ATOM 959 C C . SER A 1 132 ? 0.915 -14.712 0.737 1.00 92.12 132 SER A C 1
ATOM 961 O O . SER A 1 132 ? 1.282 -13.965 -0.164 1.00 92.12 132 SER A O 1
ATOM 963 N N . ALA A 1 133 ? 1.358 -15.967 0.845 1.00 93.06 133 ALA A N 1
ATOM 964 C CA . ALA A 1 133 ? 2.272 -16.565 -0.121 1.00 93.06 133 ALA A CA 1
ATOM 965 C C . ALA A 1 133 ? 1.626 -16.654 -1.510 1.00 93.06 133 ALA A C 1
ATOM 967 O O . ALA A 1 133 ? 2.243 -16.249 -2.494 1.00 93.06 133 ALA A O 1
ATOM 968 N N . LEU A 1 134 ? 0.366 -17.099 -1.585 1.00 94.25 134 LEU A N 1
ATOM 969 C CA . LEU A 1 134 ? -0.402 -17.130 -2.831 1.00 94.25 134 LEU A CA 1
ATOM 970 C C . LEU A 1 134 ? -0.517 -15.732 -3.454 1.00 94.25 134 LEU A C 1
ATOM 972 O O . LEU A 1 134 ? -0.283 -15.577 -4.649 1.00 94.25 134 LEU A O 1
ATOM 976 N N . LEU A 1 135 ? -0.827 -14.716 -2.644 1.00 91.88 135 LEU A N 1
ATOM 977 C CA . LEU A 1 135 ? -0.918 -13.327 -3.087 1.00 91.88 135 LEU A CA 1
ATOM 978 C C . LEU A 1 135 ? 0.423 -12.819 -3.628 1.00 91.88 135 LEU A C 1
ATOM 980 O O . LEU A 1 135 ? 0.445 -12.214 -4.694 1.00 91.88 135 LEU A O 1
ATOM 984 N N . CYS A 1 136 ? 1.534 -13.091 -2.939 1.00 91.25 136 CYS A N 1
ATOM 985 C CA . CYS A 1 136 ? 2.870 -12.725 -3.411 1.00 91.25 136 CYS A CA 1
ATOM 986 C C . CYS A 1 136 ? 3.211 -13.407 -4.740 1.00 91.25 136 CYS A C 1
ATOM 988 O O . CYS A 1 136 ? 3.671 -12.740 -5.663 1.00 91.25 136 CYS A O 1
ATOM 990 N N . VAL A 1 137 ? 2.969 -14.718 -4.860 1.00 93.19 137 VAL A N 1
ATOM 991 C CA . VAL A 1 137 ? 3.214 -15.458 -6.108 1.00 93.19 137 VAL A CA 1
ATOM 992 C C . VAL A 1 137 ? 2.367 -14.886 -7.238 1.00 93.19 137 VAL A C 1
ATOM 994 O O . VAL A 1 137 ? 2.901 -14.617 -8.312 1.00 93.19 137 VAL A O 1
ATOM 997 N N . ALA A 1 138 ? 1.074 -14.655 -7.003 1.00 93.00 138 ALA A N 1
ATOM 998 C CA . ALA A 1 138 ? 0.184 -14.058 -7.991 1.00 93.00 138 ALA A CA 1
ATOM 999 C C . ALA A 1 138 ? 0.678 -12.666 -8.406 1.00 93.00 138 ALA A C 1
ATOM 1001 O O . ALA A 1 138 ? 0.821 -12.408 -9.598 1.00 93.00 138 ALA A O 1
ATOM 1002 N N . TYR A 1 139 ? 1.011 -11.806 -7.439 1.00 91.00 139 TYR A N 1
ATOM 1003 C CA . TYR A 1 139 ? 1.504 -10.452 -7.677 1.00 91.00 139 TYR A CA 1
ATOM 1004 C C . TYR A 1 139 ? 2.777 -10.441 -8.528 1.00 91.00 139 TYR A C 1
ATOM 1006 O O . TYR A 1 139 ? 2.805 -9.787 -9.568 1.00 91.00 139 TYR A O 1
ATOM 1014 N N . PHE A 1 140 ? 3.808 -11.203 -8.144 1.00 89.88 140 PHE A N 1
ATOM 1015 C CA . PHE A 1 140 ? 5.061 -11.256 -8.903 1.00 89.88 140 PHE A CA 1
ATOM 1016 C C . PHE A 1 140 ? 4.895 -11.924 -10.273 1.00 89.88 140 PHE A C 1
ATOM 1018 O O . PHE A 1 140 ? 5.514 -11.480 -11.238 1.00 89.88 140 PHE A O 1
ATOM 1025 N N . SER A 1 141 ? 4.023 -12.930 -10.394 1.00 91.25 141 SER A N 1
ATOM 1026 C CA . SER A 1 141 ? 3.718 -13.570 -11.683 1.00 91.25 141 SER A CA 1
ATOM 1027 C C . SER A 1 141 ? 3.028 -12.605 -12.646 1.00 91.25 141 SER A C 1
ATOM 1029 O O . SER A 1 141 ? 3.431 -12.485 -13.801 1.00 91.25 141 SER A O 1
ATOM 1031 N N . LEU A 1 142 ? 2.006 -11.892 -12.166 1.00 91.62 142 LEU A N 1
ATOM 1032 C CA . LEU A 1 142 ? 1.288 -10.877 -12.935 1.00 91.62 142 LEU A CA 1
ATOM 1033 C C . LEU A 1 142 ? 2.202 -9.707 -13.294 1.00 91.62 142 LEU A C 1
ATOM 1035 O O . LEU A 1 142 ? 2.182 -9.249 -14.431 1.00 91.62 142 LEU A O 1
ATOM 1039 N N . HIS A 1 143 ? 3.044 -9.262 -12.363 1.00 88.44 143 HIS A N 1
ATOM 1040 C CA . HIS A 1 143 ? 4.030 -8.227 -12.637 1.00 88.44 143 HIS A CA 1
ATOM 1041 C C . HIS A 1 143 ? 4.998 -8.651 -13.751 1.00 88.44 143 HIS A C 1
ATOM 1043 O O . HIS A 1 143 ? 5.167 -7.912 -14.717 1.00 88.44 143 HIS A O 1
ATOM 1049 N N . ALA A 1 144 ? 5.558 -9.862 -13.672 1.00 86.69 144 ALA A N 1
ATOM 1050 C CA . ALA A 1 144 ? 6.441 -10.399 -14.706 1.00 86.69 144 ALA A CA 1
ATOM 1051 C C . ALA A 1 144 ? 5.736 -10.544 -16.066 1.00 86.69 144 ALA A C 1
ATOM 1053 O O . ALA A 1 144 ? 6.359 -10.354 -17.110 1.00 86.69 144 ALA A O 1
ATOM 1054 N N . LEU A 1 145 ? 4.440 -10.872 -16.072 1.00 90.12 145 LEU A N 1
ATOM 1055 C CA . LEU A 1 145 ? 3.636 -10.902 -17.292 1.00 90.12 145 LEU A CA 1
ATOM 1056 C C . LEU A 1 145 ? 3.475 -9.499 -17.890 1.00 90.12 145 LEU A C 1
ATOM 1058 O O . LEU A 1 145 ? 3.714 -9.322 -19.081 1.00 90.12 145 LEU A O 1
ATOM 1062 N N . PHE A 1 146 ? 3.104 -8.509 -17.077 1.00 87.88 146 PHE A N 1
ATOM 1063 C CA . PHE A 1 146 ? 2.914 -7.133 -17.535 1.00 87.88 146 PHE A CA 1
ATOM 1064 C C . PHE A 1 146 ? 4.215 -6.514 -18.039 1.00 87.88 146 PHE A C 1
ATOM 1066 O O . PHE A 1 146 ? 4.200 -5.913 -19.105 1.00 87.88 146 PHE A O 1
ATOM 1073 N N . GLU A 1 147 ? 5.337 -6.737 -17.351 1.00 85.31 147 GLU A N 1
ATOM 1074 C CA . GLU A 1 147 ? 6.672 -6.348 -17.826 1.00 85.31 147 GLU A CA 1
ATOM 1075 C C . GLU A 1 147 ? 6.955 -6.891 -19.233 1.00 85.31 147 GLU A C 1
ATOM 1077 O O . GLU A 1 147 ? 7.357 -6.146 -20.121 1.00 85.31 147 GLU A O 1
ATOM 1082 N N . ARG A 1 148 ? 6.668 -8.176 -19.487 1.00 85.81 148 ARG A N 1
ATOM 1083 C CA . ARG A 1 148 ? 6.869 -8.781 -20.817 1.00 85.81 148 ARG A CA 1
ATOM 1084 C C . ARG A 1 148 ? 5.956 -8.185 -21.885 1.00 85.81 148 ARG A C 1
ATOM 1086 O O . ARG A 1 148 ? 6.396 -8.004 -23.014 1.00 85.81 148 ARG A O 1
ATOM 1093 N N . VAL A 1 149 ? 4.698 -7.906 -21.546 1.00 87.25 149 VAL A N 1
ATOM 1094 C CA . VAL A 1 149 ? 3.717 -7.335 -22.484 1.00 87.25 149 VAL A CA 1
ATOM 1095 C C . VAL A 1 149 ? 4.057 -5.880 -22.825 1.00 87.25 149 VAL A C 1
ATOM 1097 O O . VAL A 1 149 ? 3.877 -5.457 -23.963 1.00 87.25 149 VAL A O 1
ATOM 1100 N N . LEU A 1 150 ? 4.578 -5.123 -21.859 1.00 84.06 150 LEU A N 1
ATOM 1101 C CA . LEU A 1 150 ? 4.908 -3.703 -22.001 1.00 84.06 150 LEU A CA 1
ATOM 1102 C C . LEU A 1 150 ? 6.328 -3.423 -22.468 1.00 84.06 150 LEU A C 1
ATOM 1104 O O . LEU A 1 150 ? 6.624 -2.269 -22.776 1.00 84.06 150 LEU A O 1
ATOM 1108 N N . ALA A 1 151 ? 7.196 -4.432 -22.525 1.00 78.69 151 ALA A N 1
ATOM 1109 C CA . ALA A 1 151 ? 8.608 -4.257 -22.854 1.00 78.69 151 ALA A CA 1
ATOM 1110 C C . ALA A 1 151 ? 8.835 -3.473 -24.162 1.00 78.69 151 ALA A C 1
ATOM 1112 O O . ALA A 1 151 ? 9.827 -2.764 -24.288 1.00 78.69 151 ALA A O 1
ATOM 1113 N N . SER A 1 152 ? 7.912 -3.566 -25.125 1.00 75.38 152 SER A N 1
ATOM 1114 C CA . SER A 1 152 ? 7.970 -2.839 -26.401 1.00 75.38 152 SER A CA 1
ATOM 1115 C C . SER A 1 152 ? 7.409 -1.412 -26.358 1.00 75.38 152 SER A C 1
ATOM 1117 O O . SER A 1 152 ? 7.613 -0.655 -27.303 1.00 75.38 152 SER A O 1
ATOM 1119 N N . SER A 1 153 ? 6.672 -1.048 -25.307 1.00 76.94 153 SER A N 1
ATOM 1120 C CA . SER A 1 153 ? 5.871 0.185 -25.229 1.00 76.94 153 SER A CA 1
ATOM 1121 C C . SER A 1 153 ? 6.345 1.166 -24.152 1.00 76.94 153 SER A C 1
ATOM 1123 O O . SER A 1 153 ? 5.851 2.291 -24.099 1.00 76.94 153 SER A O 1
ATOM 1125 N N . VAL A 1 154 ? 7.279 0.764 -23.284 1.00 71.94 154 VAL A N 1
ATOM 1126 C CA . VAL A 1 154 ? 7.761 1.579 -22.160 1.00 71.94 154 VAL A CA 1
ATOM 1127 C C . VAL A 1 154 ? 9.206 2.013 -22.398 1.00 71.94 154 VAL A C 1
ATOM 1129 O O . VAL A 1 154 ? 10.062 1.209 -22.760 1.00 71.94 154 VAL A O 1
ATOM 1132 N N . VAL A 1 155 ? 9.478 3.303 -22.189 1.00 67.94 155 VAL A N 1
ATOM 1133 C CA . VAL A 1 155 ? 10.827 3.872 -22.308 1.00 67.94 155 VAL A CA 1
ATOM 1134 C C . VAL A 1 155 ? 11.708 3.326 -21.175 1.00 67.94 155 VAL A C 1
ATOM 1136 O O . VAL A 1 155 ? 11.312 3.430 -20.010 1.00 67.94 155 VAL A O 1
ATOM 1139 N N . PRO A 1 156 ? 12.895 2.764 -21.471 1.00 65.69 156 PRO A N 1
ATOM 1140 C CA . PRO A 1 156 ? 13.798 2.273 -20.440 1.00 65.69 156 PRO A CA 1
ATOM 1141 C C . PRO A 1 156 ? 14.287 3.419 -19.549 1.00 65.69 156 PRO A C 1
ATOM 1143 O O . PRO A 1 156 ? 14.639 4.502 -20.021 1.00 65.69 156 PRO A O 1
ATOM 1146 N N . VAL A 1 157 ? 14.306 3.171 -18.241 1.00 62.66 157 VAL A N 1
ATOM 1147 C CA . VAL A 1 157 ? 14.727 4.152 -17.237 1.00 62.66 157 VAL A CA 1
ATOM 1148 C C . VAL A 1 157 ? 16.220 4.456 -17.402 1.00 62.66 157 VAL A C 1
ATOM 1150 O O . VAL A 1 157 ? 17.047 3.547 -17.397 1.00 62.66 157 VAL A O 1
ATOM 1153 N N . THR A 1 158 ? 16.567 5.733 -17.561 1.00 60.41 158 THR A N 1
ATOM 1154 C CA . THR A 1 158 ? 17.946 6.197 -17.777 1.00 60.41 158 THR A CA 1
ATOM 1155 C C . THR A 1 158 ? 18.765 6.216 -16.479 1.00 60.41 158 THR A C 1
ATOM 1157 O O . THR A 1 158 ? 18.228 6.415 -15.388 1.00 60.41 158 THR A O 1
ATOM 1160 N N . GLU A 1 159 ? 20.093 6.064 -16.582 1.00 58.25 159 GLU A N 1
ATOM 1161 C CA . GLU A 1 159 ? 21.013 5.984 -15.427 1.00 58.25 159 GLU A CA 1
ATOM 1162 C C . GLU A 1 159 ? 20.944 7.190 -14.468 1.00 58.25 159 GLU A C 1
ATOM 1164 O O . GLU A 1 159 ? 21.172 7.051 -13.267 1.00 58.25 159 GLU A O 1
ATOM 1169 N N . HIS A 1 160 ? 20.556 8.377 -14.951 1.00 58.31 160 HIS A N 1
ATOM 1170 C CA . HIS A 1 160 ? 20.440 9.584 -14.116 1.00 58.31 160 HIS A CA 1
ATOM 1171 C C . HIS A 1 160 ? 19.327 9.486 -13.053 1.00 58.31 160 HIS A C 1
ATOM 1173 O O . HIS A 1 160 ? 19.347 10.217 -12.064 1.00 58.31 160 HIS A O 1
ATOM 1179 N N . VAL A 1 161 ? 18.374 8.560 -13.209 1.00 68.81 161 VAL A N 1
ATOM 1180 C CA . VAL A 1 161 ? 17.275 8.340 -12.251 1.00 68.81 161 VAL A CA 1
ATOM 1181 C C . VAL A 1 161 ? 17.710 7.430 -11.088 1.00 68.81 161 VAL A C 1
ATOM 1183 O O . VAL A 1 161 ? 17.093 7.413 -10.022 1.00 68.81 161 VAL A O 1
ATOM 1186 N N . GLN A 1 162 ? 18.825 6.710 -11.232 1.00 71.56 162 GLN A N 1
ATOM 1187 C CA . GLN A 1 162 ? 19.269 5.699 -10.269 1.00 71.56 162 GLN A CA 1
ATOM 1188 C C . GLN A 1 162 ? 19.687 6.309 -8.921 1.00 71.56 162 GLN A C 1
ATOM 1190 O O . GLN A 1 162 ? 19.362 5.759 -7.867 1.00 71.56 162 GLN A O 1
ATOM 1195 N N . ALA A 1 163 ? 20.310 7.494 -8.946 1.00 77.69 163 ALA A N 1
ATOM 1196 C CA . ALA A 1 163 ? 20.635 8.258 -7.742 1.00 77.69 163 ALA A CA 1
ATOM 1197 C C . ALA A 1 163 ? 19.379 8.747 -7.002 1.00 77.69 163 ALA A C 1
ATOM 1199 O O . ALA A 1 163 ? 19.316 8.674 -5.774 1.00 77.69 163 ALA A O 1
ATOM 1200 N N . ALA A 1 164 ? 18.350 9.177 -7.739 1.00 81.50 164 ALA A N 1
ATOM 1201 C CA . ALA A 1 164 ? 17.082 9.594 -7.151 1.00 81.50 164 ALA A CA 1
ATOM 1202 C C . ALA A 1 164 ? 16.371 8.423 -6.452 1.00 81.50 164 ALA A C 1
ATOM 1204 O O . ALA A 1 164 ? 15.829 8.599 -5.360 1.00 81.50 164 ALA A O 1
ATOM 1205 N N . TYR A 1 165 ? 16.429 7.207 -7.011 1.00 83.69 165 TYR A N 1
ATOM 1206 C CA . TYR A 1 165 ? 15.820 6.032 -6.379 1.00 83.69 165 TYR A CA 1
ATOM 1207 C C . TYR A 1 165 ? 16.464 5.634 -5.054 1.00 83.69 165 TYR A C 1
ATOM 1209 O O . TYR A 1 165 ? 15.743 5.181 -4.166 1.00 83.69 165 TYR A O 1
ATOM 1217 N N . MET A 1 166 ? 17.772 5.840 -4.873 1.00 81.81 166 MET A N 1
ATOM 1218 C CA . MET A 1 166 ? 18.433 5.561 -3.590 1.00 81.81 166 MET A CA 1
ATOM 1219 C C . MET A 1 166 ? 17.856 6.391 -2.438 1.00 81.81 166 MET A C 1
ATOM 1221 O O . MET A 1 166 ? 17.886 5.948 -1.295 1.00 81.81 166 MET A O 1
ATOM 1225 N N . VAL A 1 167 ? 17.301 7.567 -2.738 1.00 86.94 167 VAL A N 1
ATOM 1226 C CA . VAL A 1 167 ? 16.640 8.439 -1.759 1.00 86.94 167 VAL A CA 1
ATOM 1227 C C . VAL A 1 167 ? 15.133 8.183 -1.725 1.00 86.94 167 VAL A C 1
ATOM 1229 O O . VAL A 1 167 ? 14.537 8.078 -0.655 1.00 86.94 167 VAL A O 1
ATOM 1232 N N . LEU A 1 168 ? 14.497 8.040 -2.886 1.00 87.25 168 LEU A N 1
ATOM 1233 C CA . LEU A 1 168 ? 13.043 7.959 -2.984 1.00 87.25 168 LEU A CA 1
ATOM 1234 C C . LEU A 1 168 ? 12.485 6.625 -2.467 1.00 87.25 168 LEU A C 1
ATOM 1236 O O . LEU A 1 168 ? 11.475 6.613 -1.767 1.00 87.25 168 LEU A O 1
ATOM 1240 N N . VAL A 1 169 ? 13.158 5.504 -2.743 1.00 86.94 169 VAL A N 1
ATOM 1241 C CA . VAL A 1 169 ? 12.750 4.168 -2.277 1.00 86.94 169 VAL A CA 1
ATOM 1242 C C . VAL A 1 169 ? 12.679 4.071 -0.747 1.00 86.94 169 VAL A C 1
ATOM 1244 O O . VAL A 1 169 ? 11.630 3.658 -0.243 1.00 86.94 169 VAL A O 1
ATOM 1247 N N . PRO A 1 170 ? 13.714 4.461 0.028 1.00 89.50 170 PRO A N 1
ATOM 1248 C CA . PRO A 1 170 ? 13.618 4.419 1.483 1.00 89.50 170 PRO A CA 1
ATOM 1249 C C . PRO A 1 170 ? 12.603 5.423 2.033 1.00 89.50 170 PRO A C 1
ATOM 1251 O O . PRO A 1 170 ? 11.954 5.103 3.023 1.00 89.50 170 PRO A O 1
ATOM 1254 N N . ILE A 1 171 ? 12.398 6.585 1.395 1.00 91.50 171 ILE A N 1
ATOM 1255 C CA . ILE A 1 171 ? 11.337 7.528 1.794 1.00 91.50 171 ILE A CA 1
ATOM 1256 C C . ILE A 1 171 ? 9.958 6.880 1.652 1.00 91.50 171 ILE A C 1
ATOM 1258 O O . ILE A 1 171 ? 9.169 6.910 2.596 1.00 91.50 171 ILE A O 1
ATOM 1262 N N . VAL A 1 172 ? 9.670 6.255 0.507 1.00 90.19 172 VAL A N 1
ATOM 1263 C CA . VAL A 1 172 ? 8.401 5.547 0.282 1.00 90.19 172 VAL A CA 1
ATOM 1264 C C . VAL A 1 172 ? 8.248 4.401 1.283 1.00 90.19 172 VAL A C 1
ATOM 1266 O O . VAL A 1 172 ? 7.205 4.284 1.927 1.00 90.19 172 VAL A O 1
ATOM 1269 N N . GLY A 1 173 ? 9.293 3.596 1.485 1.00 89.75 173 GLY A N 1
ATOM 1270 C CA . GLY A 1 173 ? 9.284 2.515 2.471 1.00 89.75 173 GLY A CA 1
ATOM 1271 C C . GLY A 1 173 ? 9.013 3.010 3.896 1.00 89.75 173 GLY A C 1
ATOM 1272 O O . GLY A 1 173 ? 8.144 2.472 4.586 1.00 89.75 173 GLY A O 1
ATOM 1273 N N . ALA A 1 174 ? 9.696 4.076 4.318 1.00 91.69 174 ALA A N 1
ATOM 1274 C CA . ALA A 1 174 ? 9.502 4.711 5.617 1.00 91.69 174 ALA A CA 1
ATOM 1275 C C . ALA A 1 174 ? 8.092 5.294 5.762 1.00 91.69 174 ALA A C 1
ATOM 1277 O O . ALA A 1 174 ? 7.480 5.145 6.817 1.00 91.69 174 ALA A O 1
ATOM 1278 N N . MET A 1 175 ? 7.543 5.898 4.704 1.00 92.56 175 MET A N 1
ATOM 1279 C CA . MET A 1 175 ? 6.179 6.422 4.687 1.00 92.56 175 MET A CA 1
ATOM 1280 C C . MET A 1 175 ? 5.149 5.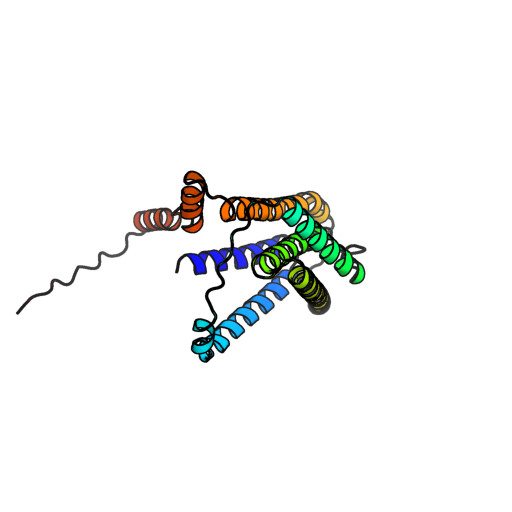308 4.903 1.00 92.56 175 MET A C 1
ATOM 1282 O O . MET A 1 175 ? 4.289 5.435 5.772 1.00 92.56 175 MET A O 1
ATOM 1286 N N . PHE A 1 176 ? 5.244 4.192 4.174 1.00 92.12 176 PHE A N 1
ATOM 1287 C CA . PHE A 1 176 ? 4.321 3.062 4.337 1.00 92.12 176 PHE A CA 1
ATOM 1288 C C . PHE A 1 176 ? 4.454 2.384 5.703 1.00 92.12 176 PHE A C 1
ATOM 1290 O O . PHE A 1 176 ? 3.446 2.008 6.309 1.00 92.12 176 PHE A O 1
ATOM 1297 N N . LEU A 1 177 ? 5.676 2.274 6.226 1.00 91.31 177 LEU A N 1
ATOM 1298 C CA . LEU A 1 177 ? 5.907 1.776 7.578 1.00 91.31 177 LEU A CA 1
ATOM 1299 C C . LEU A 1 177 ? 5.319 2.725 8.633 1.00 91.31 177 LEU A C 1
ATOM 1301 O O . LEU A 1 177 ? 4.652 2.272 9.559 1.00 91.31 177 LEU A O 1
ATOM 1305 N N . ALA A 1 178 ? 5.504 4.037 8.479 1.00 91.69 178 ALA A N 1
ATOM 1306 C CA . ALA A 1 178 ? 4.914 5.036 9.362 1.00 91.69 178 ALA A CA 1
ATOM 1307 C C . ALA A 1 178 ? 3.381 4.980 9.322 1.00 91.69 178 ALA A C 1
ATOM 1309 O O . ALA A 1 178 ? 2.751 4.967 10.377 1.00 91.69 178 ALA A O 1
ATOM 1310 N N . LEU A 1 179 ? 2.776 4.860 8.135 1.00 90.31 179 LEU A N 1
ATOM 1311 C CA . LEU A 1 179 ? 1.330 4.676 7.980 1.00 90.31 179 LEU A CA 1
ATOM 1312 C C . LEU A 1 179 ? 0.841 3.411 8.694 1.00 90.31 179 LEU A C 1
ATOM 1314 O O . LEU A 1 179 ? -0.155 3.469 9.414 1.00 90.31 179 LEU A O 1
ATOM 1318 N N . LEU A 1 180 ? 1.564 2.291 8.566 1.00 88.19 180 LEU A N 1
ATOM 1319 C CA . LEU A 1 180 ? 1.267 1.065 9.306 1.00 88.19 180 LEU A CA 1
ATOM 1320 C C . LEU A 1 180 ? 1.316 1.308 10.821 1.00 88.19 180 LEU A C 1
ATOM 1322 O O . LEU A 1 180 ? 0.381 0.938 11.527 1.00 88.19 180 LEU A O 1
ATOM 1326 N N . LEU A 1 181 ? 2.376 1.939 11.329 1.00 87.88 181 LEU A N 1
ATOM 1327 C CA . LEU A 1 181 ? 2.538 2.216 12.759 1.00 87.88 181 LEU A CA 1
ATOM 1328 C C . LEU A 1 181 ? 1.452 3.156 13.292 1.00 87.88 181 LEU A C 1
ATOM 1330 O O . LEU A 1 181 ? 0.889 2.893 14.354 1.00 87.88 181 LEU A O 1
ATOM 1334 N N . VAL A 1 182 ? 1.111 4.209 12.546 1.00 86.69 182 VAL A N 1
ATOM 1335 C CA . VAL A 1 182 ? 0.022 5.138 12.882 1.00 86.69 182 VAL A CA 1
ATOM 1336 C C . VAL A 1 182 ? -1.316 4.406 12.901 1.00 86.69 182 VAL A C 1
ATOM 1338 O O . VAL A 1 182 ? -2.079 4.565 13.852 1.00 86.69 182 VAL A O 1
ATOM 1341 N N . GLN A 1 183 ? -1.594 3.561 11.904 1.00 85.62 183 GLN A N 1
ATOM 1342 C CA . GLN A 1 183 ? -2.813 2.754 11.854 1.00 85.62 183 GLN A CA 1
ATOM 1343 C C . GLN A 1 183 ? -2.919 1.834 13.073 1.00 85.62 183 GLN A C 1
ATOM 1345 O O . GLN A 1 183 ? -3.955 1.814 13.740 1.00 85.62 183 GLN A O 1
ATOM 1350 N N . GLN A 1 184 ? -1.844 1.115 13.398 1.00 81.44 184 GLN A N 1
ATOM 1351 C CA . GLN A 1 184 ? -1.786 0.258 14.580 1.00 81.44 184 GLN A CA 1
ATOM 1352 C C . GLN A 1 184 ? -1.983 1.064 15.874 1.00 81.44 184 GLN A C 1
ATOM 1354 O O . GLN A 1 184 ? -2.755 0.680 16.751 1.00 81.44 184 GLN A O 1
ATOM 1359 N N . PHE A 1 185 ? -1.345 2.228 15.985 1.00 80.38 185 PHE A N 1
ATOM 1360 C CA . PHE A 1 185 ? -1.477 3.113 17.140 1.00 80.38 185 PHE A CA 1
ATOM 1361 C C . PHE A 1 185 ? -2.909 3.640 17.333 1.00 80.38 185 PHE A C 1
ATOM 1363 O O . PHE A 1 185 ? -3.392 3.695 18.467 1.00 80.38 185 PHE A O 1
ATOM 1370 N N . LEU A 1 186 ? -3.596 4.001 16.243 1.00 77.62 186 LEU A N 1
ATOM 1371 C CA . LEU A 1 186 ? -4.976 4.493 16.260 1.00 77.62 186 LEU A CA 1
ATOM 1372 C C . LEU A 1 186 ? -5.987 3.392 16.599 1.00 77.62 186 LEU A C 1
ATOM 1374 O O . LEU A 1 186 ? -6.879 3.617 17.413 1.00 77.62 186 LEU A O 1
ATOM 1378 N N . GLN A 1 187 ? -5.854 2.208 15.997 1.00 72.00 187 GLN A N 1
ATOM 1379 C CA . GLN A 1 187 ? -6.824 1.115 16.152 1.00 72.00 187 GLN A CA 1
ATOM 1380 C C . GLN A 1 187 ? -6.782 0.450 17.538 1.00 72.00 187 GLN A C 1
ATOM 1382 O O . GLN A 1 187 ? -7.750 -0.190 17.951 1.00 72.00 187 GLN A O 1
ATOM 1387 N N . TRP A 1 188 ? -5.676 0.588 18.272 1.00 65.94 188 TRP A N 1
ATOM 1388 C CA . TRP A 1 188 ? -5.438 -0.151 19.518 1.00 65.94 188 TRP A CA 1
ATOM 1389 C C . TRP A 1 188 ? -5.578 0.682 20.801 1.00 65.94 188 TRP A C 1
ATOM 1391 O O . TRP A 1 188 ? -5.439 0.168 21.912 1.00 65.94 188 TRP A O 1
ATOM 1401 N N . ALA A 1 189 ? -5.873 1.972 20.685 1.00 56.91 189 ALA A N 1
ATOM 1402 C CA . ALA A 1 189 ? -5.861 2.905 21.798 1.00 56.91 189 ALA A CA 1
ATOM 1403 C C . ALA A 1 189 ? -7.233 3.124 22.462 1.00 56.91 189 ALA A C 1
ATOM 1405 O O . ALA A 1 189 ? -8.066 3.862 21.949 1.00 56.91 189 ALA A O 1
ATOM 1406 N N . ARG A 1 190 ? -7.422 2.615 23.688 1.00 62.97 190 ARG A N 1
ATOM 1407 C CA . ARG A 1 190 ? -8.611 2.903 24.525 1.00 62.97 190 ARG A CA 1
ATOM 1408 C C . ARG A 1 190 ? -8.597 4.273 25.228 1.00 62.97 190 ARG A C 1
ATOM 1410 O O . ARG A 1 190 ? -9.437 4.514 26.090 1.00 62.97 190 ARG A O 1
ATOM 1417 N N . SER A 1 191 ? -7.647 5.170 24.927 1.00 74.69 191 SER A N 1
ATOM 1418 C CA . SER A 1 191 ? -7.613 6.477 25.602 1.00 74.69 191 SER A CA 1
ATOM 1419 C C . SER A 1 191 ? -8.579 7.475 24.946 1.00 74.69 191 SER A C 1
ATOM 1421 O O . SER A 1 191 ? -8.622 7.568 23.716 1.00 74.69 191 SER A O 1
ATOM 1423 N N . PRO A 1 192 ? -9.313 8.281 25.737 1.00 75.69 192 PRO A N 1
ATOM 1424 C CA . PRO A 1 192 ? -10.316 9.209 25.212 1.00 75.69 192 PRO A CA 1
ATOM 1425 C C . PRO A 1 192 ? -9.716 10.257 24.263 1.00 75.69 192 PRO A C 1
ATOM 1427 O O . PRO A 1 192 ? -10.343 10.625 23.275 1.00 75.69 192 PRO A O 1
ATOM 1430 N N . ALA A 1 193 ? -8.473 10.690 24.499 1.00 79.19 193 ALA A N 1
ATOM 1431 C CA . ALA A 1 193 ? -7.762 11.603 23.601 1.00 79.19 193 ALA A CA 1
ATOM 1432 C C . ALA A 1 193 ? -7.466 10.981 22.222 1.00 79.19 193 ALA A C 1
ATOM 1434 O O . ALA A 1 193 ? -7.593 11.656 21.203 1.00 79.19 193 ALA A O 1
ATOM 1435 N N . ARG A 1 194 ? -7.121 9.687 22.167 1.00 74.12 194 ARG A N 1
ATOM 1436 C CA . ARG A 1 194 ? -6.850 8.987 20.902 1.00 74.12 194 ARG A CA 1
ATOM 1437 C C . ARG A 1 194 ? -8.125 8.650 20.147 1.00 74.12 194 ARG A C 1
ATOM 1439 O O . ARG A 1 194 ? -8.113 8.741 18.929 1.00 74.12 194 ARG A O 1
ATOM 1446 N N . LEU A 1 195 ? -9.229 8.365 20.840 1.00 76.56 195 LEU A N 1
ATOM 1447 C CA . LEU A 1 195 ? -10.535 8.233 20.192 1.00 76.56 195 LEU A CA 1
ATOM 1448 C C . LEU A 1 195 ? -10.962 9.557 19.536 1.00 76.56 195 LEU A C 1
ATOM 1450 O O . LEU A 1 195 ? -11.421 9.548 18.399 1.00 76.56 195 LEU A O 1
ATOM 1454 N N . ARG A 1 196 ? -10.745 10.701 20.202 1.00 79.06 196 ARG A N 1
ATOM 1455 C CA . ARG A 1 196 ? -10.982 12.027 19.598 1.00 79.06 196 ARG A CA 1
ATOM 1456 C C . ARG A 1 196 ? -10.113 12.240 18.357 1.00 79.06 196 ARG A C 1
ATOM 1458 O O . ARG A 1 196 ? -10.637 12.597 17.307 1.00 79.06 196 ARG A O 1
ATOM 1465 N N . LEU A 1 197 ? -8.811 11.956 18.451 1.00 81.62 197 LEU A N 1
ATOM 1466 C CA . LEU A 1 197 ? -7.891 12.045 17.312 1.00 81.62 197 LEU A CA 1
ATOM 1467 C C . LEU A 1 197 ? -8.310 11.121 16.156 1.00 81.62 197 LEU A C 1
ATOM 1469 O O . LEU A 1 197 ? -8.333 11.553 15.008 1.00 81.62 197 LEU A O 1
ATOM 1473 N N . TYR A 1 198 ? -8.687 9.877 16.461 1.00 79.19 198 TYR A N 1
ATOM 1474 C CA . TYR A 1 198 ? -9.199 8.909 15.496 1.00 79.19 198 TYR A CA 1
ATOM 1475 C C . TYR A 1 198 ? -10.447 9.440 14.790 1.00 79.19 198 TYR A C 1
ATOM 1477 O O . TYR A 1 198 ? -10.500 9.408 13.568 1.00 79.19 198 TYR A O 1
ATOM 1485 N N . VAL A 1 199 ? -11.419 9.987 15.528 1.00 78.12 199 VAL A N 1
ATOM 1486 C CA . VAL A 1 199 ? -12.639 10.568 14.945 1.00 78.12 199 VAL A CA 1
ATOM 1487 C C . VAL A 1 199 ? -12.307 11.749 14.030 1.00 78.12 199 VAL A C 1
ATOM 1489 O O . VAL A 1 199 ? -12.865 11.847 12.938 1.00 78.12 199 VAL A O 1
ATOM 1492 N N . HIS A 1 200 ? -11.382 12.627 14.423 1.00 81.88 200 HIS A N 1
ATOM 1493 C CA . HIS A 1 200 ? -10.974 13.753 13.581 1.00 81.88 200 HIS A CA 1
ATOM 1494 C C . HIS A 1 200 ? -10.260 13.300 12.300 1.00 81.88 200 HIS A C 1
ATOM 1496 O O . HIS A 1 200 ? -10.588 13.790 11.221 1.00 81.88 200 HIS A O 1
ATOM 1502 N N . LEU A 1 201 ? -9.341 12.335 12.393 1.00 81.06 201 LEU A N 1
ATOM 1503 C CA . LEU A 1 201 ? -8.646 11.775 11.229 1.00 81.06 201 LEU A CA 1
ATOM 1504 C C . LEU A 1 201 ? -9.593 10.983 10.318 1.00 81.06 201 LEU A C 1
ATOM 1506 O O . LEU A 1 201 ? -9.536 11.129 9.102 1.00 81.06 201 LEU A O 1
ATOM 1510 N N . TYR A 1 202 ? -10.510 10.204 10.893 1.00 74.56 202 TYR A N 1
ATOM 1511 C CA . TYR A 1 202 ? -11.520 9.446 10.152 1.00 74.56 202 TYR A CA 1
ATOM 1512 C C . TYR A 1 202 ? -12.485 10.360 9.382 1.00 74.56 202 TYR A C 1
ATOM 1514 O O . TYR A 1 202 ? -12.908 10.032 8.275 1.00 74.56 202 TYR A O 1
ATOM 1522 N N . ASN A 1 203 ? -12.779 11.545 9.925 1.00 78.19 203 ASN A N 1
ATOM 1523 C CA . ASN A 1 203 ? -13.549 12.589 9.245 1.00 78.19 203 ASN A CA 1
ATOM 1524 C C . ASN A 1 203 ? -12.703 13.451 8.284 1.00 78.19 203 ASN A C 1
ATOM 1526 O O . ASN A 1 203 ? -13.160 14.506 7.843 1.00 78.19 203 ASN A O 1
ATOM 1530 N N . GLY A 1 204 ? -11.473 13.036 7.958 1.00 75.00 204 GLY A N 1
ATOM 1531 C CA . GLY A 1 204 ? -10.600 13.747 7.023 1.00 75.00 204 GLY A CA 1
ATOM 1532 C C . GLY A 1 204 ? -10.211 15.142 7.507 1.00 75.00 204 GLY A C 1
ATOM 1533 O O . GLY A 1 204 ? -10.121 16.062 6.697 1.00 75.00 204 GLY A O 1
ATOM 1534 N N . LEU A 1 205 ? -10.072 15.320 8.829 1.00 81.75 205 LEU A N 1
ATOM 1535 C CA . LEU A 1 205 ? -9.777 16.595 9.500 1.00 81.75 205 LEU A CA 1
ATOM 1536 C C . LEU A 1 205 ? -10.732 17.737 9.109 1.00 81.75 205 LEU A C 1
ATOM 1538 O O . LEU A 1 205 ? -10.392 18.908 9.251 1.00 81.75 205 LEU A O 1
ATOM 1542 N N . TYR A 1 206 ? -11.931 17.400 8.618 1.00 78.44 206 TYR A N 1
ATOM 1543 C CA . TYR A 1 206 ? -12.902 18.352 8.072 1.00 78.44 206 TYR A CA 1
ATOM 1544 C C . TYR A 1 206 ? -12.352 19.214 6.930 1.00 78.44 206 TYR A C 1
ATOM 1546 O O . TYR A 1 206 ? -12.887 20.288 6.665 1.00 78.44 206 TYR A O 1
ATOM 1554 N N . ILE A 1 207 ? -11.322 18.737 6.221 1.00 78.31 207 ILE A N 1
ATOM 1555 C CA . ILE A 1 207 ? -10.738 19.422 5.059 1.00 78.31 207 ILE A CA 1
ATOM 1556 C C . ILE A 1 207 ? -11.825 19.756 4.030 1.00 78.31 207 ILE A C 1
ATOM 1558 O O . ILE A 1 207 ? -11.820 20.843 3.465 1.00 78.31 207 ILE A O 1
ATOM 1562 N N . ASP A 1 208 ? -12.808 18.871 3.865 1.00 76.81 208 ASP A N 1
ATOM 1563 C CA . ASP A 1 208 ? -13.989 19.086 3.024 1.00 76.81 208 ASP A CA 1
ATOM 1564 C C . ASP A 1 208 ? -14.745 20.386 3.361 1.00 76.81 208 ASP A C 1
ATOM 1566 O O . ASP A 1 208 ? -15.104 21.145 2.463 1.00 76.81 208 ASP A O 1
ATOM 1570 N N . VAL A 1 209 ? -14.901 20.717 4.649 1.00 80.00 209 VAL A N 1
ATOM 1571 C CA . VAL A 1 209 ? -15.550 21.960 5.099 1.00 80.00 209 VAL A CA 1
ATOM 1572 C C . VAL A 1 209 ? -14.697 23.175 4.746 1.00 80.00 209 VAL A C 1
ATOM 1574 O O . VAL A 1 209 ? -15.231 24.192 4.305 1.00 80.00 209 VAL A O 1
ATOM 1577 N N . TYR A 1 210 ? -13.376 23.084 4.917 1.00 80.69 210 TYR A N 1
ATOM 1578 C CA . TYR A 1 210 ? -12.462 24.174 4.570 1.00 80.69 210 TYR A CA 1
ATOM 1579 C C . TYR A 1 210 ? -12.432 24.426 3.064 1.00 80.69 210 TYR A C 1
ATOM 1581 O O . TYR A 1 210 ? -12.566 25.573 2.641 1.00 80.69 210 TYR A O 1
ATOM 1589 N N . ILE A 1 211 ? -12.323 23.365 2.260 1.00 80.19 211 ILE A N 1
ATOM 1590 C CA . ILE A 1 211 ? -12.347 23.462 0.799 1.00 80.19 211 ILE A CA 1
ATOM 1591 C C . ILE A 1 211 ? -13.693 24.003 0.343 1.00 80.19 211 ILE A C 1
ATOM 1593 O O . ILE A 1 211 ? -13.716 24.915 -0.469 1.00 80.19 211 ILE A O 1
ATOM 1597 N N . THR A 1 212 ? -14.805 23.521 0.900 1.00 83.31 212 THR A N 1
ATOM 1598 C CA . THR A 1 212 ? -16.141 24.004 0.530 1.00 83.31 212 THR A CA 1
ATOM 1599 C C . THR A 1 212 ? -16.310 25.486 0.852 1.00 83.31 212 THR A C 1
ATOM 1601 O O . THR A 1 212 ? -16.815 26.232 0.020 1.00 83.31 212 THR A O 1
ATOM 1604 N N . ARG A 1 213 ? -15.839 25.952 2.016 1.00 83.06 213 ARG A N 1
ATOM 1605 C CA . ARG A 1 213 ? -15.856 27.383 2.367 1.00 83.06 213 ARG A CA 1
ATOM 1606 C C . ARG A 1 213 ? -14.973 28.216 1.441 1.00 83.06 213 ARG A C 1
ATOM 1608 O O . ARG A 1 213 ? -15.377 29.304 1.045 1.00 83.06 213 ARG A O 1
ATOM 1615 N N . LEU A 1 214 ? -13.798 27.707 1.072 1.00 86.94 214 LEU A N 1
ATOM 1616 C CA . LEU A 1 214 ? -12.916 28.362 0.108 1.00 86.94 214 LEU A CA 1
ATOM 1617 C C . LEU A 1 214 ? -13.570 28.432 -1.279 1.00 86.94 214 LEU A C 1
ATOM 1619 O O . LEU A 1 214 ? -13.564 29.486 -1.905 1.00 86.94 214 LEU A O 1
ATOM 1623 N N . LEU A 1 215 ? -14.192 27.339 -1.729 1.00 84.50 215 LEU A N 1
ATOM 1624 C CA . LEU A 1 215 ? -14.896 27.266 -3.007 1.00 84.50 215 LEU A CA 1
ATOM 1625 C C . LEU A 1 215 ? -16.101 28.205 -3.035 1.00 84.50 215 LEU A C 1
ATOM 1627 O O . LEU A 1 215 ? -16.300 28.885 -4.026 1.00 84.50 215 LEU A O 1
ATOM 1631 N N . GLN A 1 216 ? -16.874 28.281 -1.950 1.00 83.88 216 GLN A N 1
ATOM 1632 C CA . GLN A 1 216 ? -18.007 29.203 -1.825 1.00 83.88 216 GLN A CA 1
ATOM 1633 C C . GLN A 1 216 ? -17.564 30.668 -1.753 1.00 83.88 216 GLN A C 1
ATOM 1635 O O . GLN A 1 216 ? -18.285 31.541 -2.223 1.00 83.88 216 GLN A O 1
ATOM 1640 N N . SER A 1 217 ? -16.384 30.936 -1.188 1.00 85.44 217 SER A N 1
ATOM 1641 C CA . SER A 1 217 ? -15.774 32.269 -1.183 1.00 85.44 217 SER A CA 1
ATOM 1642 C C . SER A 1 217 ? -15.327 32.696 -2.587 1.00 85.44 217 SER A C 1
ATOM 1644 O O . SER A 1 217 ? -15.536 33.838 -2.986 1.00 85.44 217 SER A O 1
ATOM 1646 N N . LEU A 1 218 ? -14.745 31.772 -3.359 1.00 85.75 218 LEU A N 1
ATOM 1647 C CA . LEU A 1 218 ? -14.256 32.028 -4.720 1.00 85.75 218 LEU A CA 1
ATOM 1648 C C . LEU A 1 218 ? -15.363 31.966 -5.784 1.00 85.75 218 LEU A C 1
ATOM 1650 O O . LEU A 1 218 ? -15.271 32.631 -6.811 1.00 85.75 218 LEU A O 1
ATOM 1654 N N . TRP A 1 219 ? -16.394 31.156 -5.551 1.00 82.88 219 TRP A N 1
ATOM 1655 C CA . TRP A 1 219 ? -17.501 30.910 -6.467 1.00 82.88 219 TRP A CA 1
ATOM 1656 C C . TRP A 1 219 ? -18.808 30.699 -5.682 1.00 82.88 219 TRP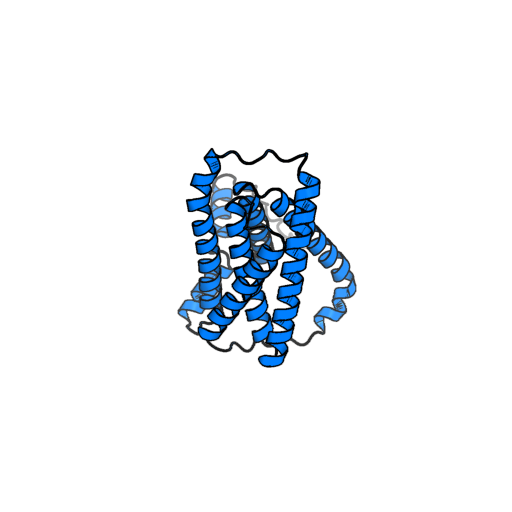 A C 1
ATOM 1658 O O . TRP A 1 219 ? -19.224 29.558 -5.438 1.00 82.88 219 TRP A O 1
ATOM 1668 N N . PRO A 1 220 ? -19.468 31.785 -5.240 1.00 80.06 220 PRO A N 1
ATOM 1669 C CA . PRO A 1 220 ? -20.716 31.685 -4.497 1.00 80.06 220 PRO A CA 1
ATOM 1670 C C . PRO A 1 220 ? -21.789 31.019 -5.362 1.00 80.06 220 PRO A C 1
ATOM 1672 O O . PRO A 1 220 ? -22.113 31.480 -6.458 1.00 80.06 220 PRO A O 1
ATOM 1675 N N . ALA A 1 221 ? -22.335 29.904 -4.876 1.00 71.69 221 ALA A N 1
ATOM 1676 C CA . ALA A 1 221 ? -23.417 29.210 -5.560 1.00 71.69 221 ALA A CA 1
ATOM 1677 C C . ALA A 1 221 ? -24.650 30.132 -5.667 1.00 71.69 221 ALA A C 1
ATOM 1679 O O . ALA A 1 221 ? -24.940 30.859 -4.710 1.00 71.69 221 ALA A O 1
ATOM 1680 N N . PRO A 1 222 ? -25.403 30.098 -6.784 1.00 64.94 222 PRO A N 1
ATOM 1681 C CA . PRO A 1 222 ? -26.640 30.857 -6.907 1.00 64.94 222 PRO A CA 1
ATOM 1682 C C . PRO A 1 222 ? -27.575 30.497 -5.754 1.00 64.94 222 PRO A C 1
ATOM 1684 O O . PRO A 1 222 ? -27.832 29.320 -5.493 1.00 64.94 222 PRO A O 1
ATOM 1687 N N . THR A 1 223 ? -28.072 31.507 -5.045 1.00 61.62 223 THR A N 1
ATOM 1688 C CA . THR A 1 223 ? -29.028 31.325 -3.957 1.00 61.62 223 THR A CA 1
ATOM 1689 C C . THR A 1 223 ? -30.280 30.641 -4.500 1.00 61.62 223 THR A C 1
ATOM 1691 O O . THR A 1 223 ? -31.059 31.222 -5.255 1.00 61.62 223 THR A O 1
ATOM 1694 N N . GLN A 1 224 ? -30.486 29.379 -4.123 1.00 54.56 224 GLN A N 1
ATOM 1695 C CA . GLN A 1 224 ? -31.737 28.688 -4.399 1.00 54.56 224 GLN A CA 1
ATOM 1696 C C . GLN A 1 224 ? -32.812 29.375 -3.546 1.00 54.56 224 GLN A C 1
ATOM 1698 O O . GLN A 1 224 ? -32.871 29.175 -2.333 1.00 54.56 224 GLN A O 1
ATOM 1703 N N . LYS A 1 225 ? -33.607 30.268 -4.155 1.00 45.38 225 LYS A N 1
ATOM 1704 C CA . LYS A 1 225 ? -34.771 30.881 -3.500 1.00 45.38 225 LYS A CA 1
ATOM 1705 C C . LYS A 1 225 ? -35.638 29.750 -2.954 1.00 45.38 225 LYS A C 1
ATOM 1707 O O . LYS A 1 225 ? -36.145 28.937 -3.723 1.00 45.38 225 LYS A O 1
ATOM 1712 N N . ALA A 1 226 ? -35.770 29.693 -1.632 1.00 51.12 226 ALA A N 1
ATOM 1713 C CA . ALA A 1 226 ? -36.686 28.789 -0.964 1.00 51.12 226 ALA A CA 1
ATOM 1714 C C . ALA A 1 226 ? -38.089 29.017 -1.541 1.00 51.12 226 ALA A C 1
ATOM 1716 O O . ALA A 1 226 ? -38.646 30.108 -1.406 1.00 51.12 226 ALA A O 1
ATOM 1717 N N . ASN A 1 227 ? -38.635 28.004 -2.214 1.00 48.81 227 ASN A N 1
ATOM 1718 C CA . ASN A 1 227 ? -40.049 27.981 -2.551 1.00 48.81 227 ASN A CA 1
ATOM 1719 C C . ASN A 1 227 ? -40.808 28.011 -1.221 1.00 48.81 227 ASN A C 1
ATOM 1721 O O . ASN A 1 227 ? -40.751 27.058 -0.443 1.00 48.81 227 ASN A O 1
ATOM 1725 N N . GLN A 1 228 ? -41.454 29.141 -0.939 1.00 44.47 228 GLN A N 1
ATOM 1726 C CA . GLN A 1 228 ? -42.417 29.260 0.145 1.00 44.47 228 GLN A CA 1
ATOM 1727 C C . GLN A 1 228 ? -43.505 28.200 -0.071 1.00 44.47 228 GLN A C 1
ATOM 1729 O O . GLN A 1 228 ? -44.077 28.154 -1.162 1.00 44.47 228 GLN A O 1
ATOM 1734 N N . PRO A 1 229 ? -43.838 27.366 0.926 1.00 49.78 229 PRO A N 1
ATOM 1735 C CA . PRO A 1 229 ? -45.102 26.656 0.894 1.00 49.78 229 PRO A CA 1
ATOM 1736 C C . PRO A 1 229 ? -46.208 27.703 1.074 1.00 49.78 229 PRO A C 1
ATOM 1738 O O . PRO A 1 229 ? -46.453 28.176 2.183 1.00 49.78 229 PRO A O 1
ATOM 1741 N N . GLN A 1 230 ? -46.845 28.113 -0.023 1.00 41.84 230 GLN A N 1
ATOM 1742 C CA . GLN A 1 230 ? -48.159 28.741 0.057 1.00 41.84 230 GLN A CA 1
ATOM 1743 C C . GLN A 1 230 ? -49.139 27.636 0.444 1.00 41.84 230 GLN A C 1
ATOM 1745 O O . GLN A 1 230 ? -49.429 26.748 -0.352 1.00 41.84 230 GLN A O 1
ATOM 1750 N N . GLY A 1 231 ? -49.573 27.651 1.702 1.00 48.84 231 GLY A N 1
ATOM 1751 C CA . GLY A 1 231 ? -50.749 26.902 2.110 1.00 48.84 231 GLY A CA 1
ATOM 1752 C C . GLY A 1 231 ? -51.996 27.538 1.508 1.00 48.84 231 GLY A C 1
ATOM 1753 O O . GLY A 1 231 ? -52.139 28.755 1.600 1.00 48.84 231 GLY A O 1
ATOM 1754 N N . VAL A 1 232 ? -52.850 26.709 0.909 1.00 38.16 232 VAL A N 1
ATOM 1755 C CA . VAL A 1 232 ? -54.277 26.523 1.235 1.00 38.16 232 VAL A CA 1
ATOM 1756 C C . VAL A 1 232 ? -54.607 25.067 0.920 1.00 38.16 232 VAL A C 1
ATOM 1758 O O . VAL A 1 232 ? -54.185 24.605 -0.163 1.00 38.16 232 VAL A O 1
#

Foldseek 3Di:
DLLVVVVVCVLVVVLVVCVVLLVVLVSVVSVVVVVVVVVVVVVCVVVCVVVVVPPDQPQPQDADDVVLLVVLLVLLLCLLVVLCVVLVCPVPHALSSVLVSLLSSLVLSVQQVVQCRRDPNPVSNVVSSVVSNVVSNVSSVSSVVSCVVCVVPGDDDDPVCRVVSVVVSVVSSVVSVVVSVVVSVLVRDPDPVSVVVNVCVSCVVVVVVVVVVVCCVVPPDPPPPPDDPPDD